Protein AF-0000000084922170 (afdb_homodimer)

Solvent-accessible surface area (backbone atoms only — not comparable to full-atom values): 17502 Å² total; per-residue (Å²): 124,46,78,46,71,64,48,78,91,38,49,65,35,50,50,53,32,53,49,51,38,26,61,72,42,86,83,50,71,46,54,62,84,61,77,70,95,46,68,70,62,51,47,57,68,66,60,47,80,81,39,47,48,35,28,37,23,62,83,85,40,36,50,28,39,40,35,29,49,47,38,80,48,79,28,27,46,39,29,28,45,47,49,74,50,64,30,77,92,57,58,95,68,56,56,68,60,53,51,50,54,53,48,50,52,49,28,62,78,64,58,40,42,30,40,32,39,74,43,50,68,82,41,56,72,59,52,52,53,42,44,76,70,59,32,42,79,37,31,52,42,74,57,58,33,45,58,94,86,35,70,38,41,25,30,34,32,35,30,75,108,123,46,78,45,70,64,48,78,90,39,49,65,34,50,50,51,32,54,49,51,37,25,62,72,41,85,82,51,72,46,53,62,82,60,78,71,95,44,69,70,63,51,48,58,67,66,60,47,80,82,38,47,51,35,28,38,24,62,84,83,40,35,51,26,39,41,37,30,49,47,38,81,48,80,28,27,45,40,29,27,44,46,50,76,49,63,31,76,94,56,59,94,67,54,55,67,59,53,50,50,54,52,48,51,53,50,28,62,76,64,58,39,42,30,41,32,39,74,44,51,67,82,41,55,71,60,51,52,55,40,43,75,70,57,33,43,79,38,30,51,43,74,58,57,33,45,57,93,87,36,70,37,40,25,29,34,32,36,32,75,110

Radius of gyration: 20.55 Å; Cα contacts (8 Å, |Δi|>4): 576; chains: 2; bounding box: 43×60×47 Å

Nearest PDB structures (foldseek):
  2ge3-assembly1_B  TM=9.149E-01  e=4.675E-15  Agrobacterium tumefaciens
  4j3g-assembly2_C  TM=8.753E-01  e=1.308E-12  Brucella abortus 2308
  2j8n-assembly1_A  TM=8.799E-01  e=2.706E-12  Pseudomonas aeruginosa
  1vhs-assembly1_A  TM=8.697E-01  e=2.546E-11  Bacillus subtilis
  1vhs-assembly2_B  TM=7.858E-01  e=5.595E-11  Bacillus subtilis

Sequence (322 aa):
MDFRQIKREDVRAFYDCMKAIDQETEYMLYEPDERVWNQDLLEVKMQREQDFLVGAFEEKDIVGFLSAERGTARRIQHSAYIVVGIQKAYCHRGIGSQFFAMLDDWARTNHITRLELTVRCDNEPAIHLYRKNGFVVEGVKKHTMRVNGEYVDEYTMAKLYMDFRQIKREDVRAFYDCMKAIDQETEYMLYEPDERVWNQDLLEVKMQREQDFLVGAFEEKDIVGFLSAERGTARRIQHSAYIVVGIQKAYCHRGIGSQFFAMLDDWARTNHITRLELTVRCDNEPAIHLYRKNGFVVEGVKKHTMRVNGEYVDEYTMAKLY

Structure (mmCIF, N/CA/C/O backbone):
data_AF-0000000084922170-model_v1
#
loop_
_entity.id
_entity.type
_entity.pdbx_description
1 polymer 'Acetyltransferase, GNAT family'
#
loop_
_atom_site.group_PDB
_atom_site.id
_atom_site.type_symbol
_atom_site.label_atom_id
_atom_site.label_alt_id
_atom_site.label_comp_id
_atom_site.label_asym_id
_atom_site.label_entity_id
_atom_site.label_seq_id
_atom_site.pdbx_PDB_ins_code
_atom_site.Cartn_x
_atom_site.Cartn_y
_atom_site.Cartn_z
_atom_site.occupancy
_atom_site.B_iso_or_equiv
_atom_site.auth_seq_id
_atom_site.auth_comp_id
_atom_site.auth_asym_id
_atom_site.auth_atom_id
_atom_site.pdbx_PDB_model_num
ATOM 1 N N . MET A 1 1 ? -10.062 29.531 11.734 1 93.25 1 MET A N 1
ATOM 2 C CA . MET A 1 1 ? -9.68 28.281 11.07 1 93.25 1 MET A CA 1
ATOM 3 C C . MET A 1 1 ? -10.906 27.562 10.516 1 93.25 1 MET A C 1
ATOM 5 O O . MET A 1 1 ? -11.914 27.422 11.203 1 93.25 1 MET A O 1
ATOM 9 N N . ASP A 1 2 ? -10.953 27.25 9.289 1 96.88 2 ASP A N 1
ATOM 10 C CA . ASP A 1 2 ? -12.039 26.547 8.617 1 96.88 2 ASP A CA 1
ATOM 11 C C . ASP A 1 2 ? -11.625 25.125 8.234 1 96.88 2 ASP A C 1
ATOM 13 O O . ASP A 1 2 ? -10.477 24.891 7.836 1 96.88 2 ASP A O 1
ATOM 17 N N . PHE A 1 3 ? -12.57 24.203 8.43 1 98.5 3 PHE A N 1
ATOM 18 C CA . PHE A 1 3 ? -12.344 22.812 8.047 1 98.5 3 PHE A CA 1
ATOM 19 C C . PHE A 1 3 ? -13.297 22.391 6.934 1 98.5 3 PHE A C 1
ATOM 21 O O . PHE A 1 3 ? -14.516 22.438 7.105 1 98.5 3 PHE A O 1
ATOM 28 N N . ARG A 1 4 ? -12.758 21.984 5.859 1 97.5 4 ARG A N 1
ATOM 29 C CA . ARG A 1 4 ? -13.633 21.578 4.758 1 97.5 4 ARG A CA 1
ATOM 30 C C . ARG A 1 4 ? -12.891 20.656 3.785 1 97.5 4 ARG A C 1
ATOM 32 O O . ARG A 1 4 ? -11.672 20.516 3.875 1 97.5 4 ARG A O 1
ATOM 39 N N . GLN A 1 5 ? -13.641 20.078 2.842 1 97.25 5 GLN A N 1
ATOM 40 C CA . GLN A 1 5 ? -13.07 19.25 1.791 1 97.25 5 GLN A CA 1
ATOM 41 C C . GLN A 1 5 ? -12.164 20.062 0.871 1 97.25 5 GLN A C 1
ATOM 43 O O . GLN A 1 5 ? -12.492 21.188 0.515 1 97.25 5 GLN A O 1
ATOM 48 N N . ILE A 1 6 ? -11.008 19.562 0.572 1 97.75 6 ILE A N 1
ATOM 49 C CA . ILE A 1 6 ? -10.117 20.156 -0.41 1 97.75 6 ILE A CA 1
ATOM 50 C C . ILE A 1 6 ? -10.648 19.891 -1.818 1 97.75 6 ILE A C 1
ATOM 52 O O . ILE A 1 6 ? -10.961 18.75 -2.164 1 97.75 6 ILE A O 1
ATOM 56 N N . LYS A 1 7 ? -10.797 20.953 -2.576 1 95.19 7 LYS A N 1
ATOM 57 C CA . LYS A 1 7 ? -11.344 20.859 -3.928 1 95.19 7 LYS A CA 1
ATOM 58 C C . LYS A 1 7 ? -10.273 21.156 -4.973 1 95.19 7 LYS A C 1
ATOM 60 O O . LYS A 1 7 ? -9.141 21.484 -4.629 1 95.19 7 LYS A O 1
ATOM 65 N N . ARG A 1 8 ? -10.695 20.906 -6.203 1 94.94 8 ARG A N 1
ATOM 66 C CA . ARG A 1 8 ? -9.773 21.094 -7.316 1 94.94 8 ARG A CA 1
ATOM 67 C C . ARG A 1 8 ? -9.188 22.5 -7.293 1 94.94 8 ARG A C 1
ATOM 69 O O . ARG A 1 8 ? -8.008 22.703 -7.609 1 94.94 8 ARG A O 1
ATOM 76 N N . GLU A 1 9 ? -9.977 23.484 -6.938 1 95.25 9 GLU A N 1
ATOM 77 C CA . GLU A 1 9 ? -9.531 24.875 -6.914 1 95.25 9 GLU A CA 1
ATOM 78 C C . GLU A 1 9 ? -8.492 25.109 -5.824 1 95.25 9 GLU A C 1
ATOM 80 O O . GLU A 1 9 ? -7.793 26.125 -5.828 1 95.25 9 GLU A O 1
ATOM 85 N N . ASP A 1 10 ? -8.367 24.188 -4.918 1 97.38 10 ASP A N 1
ATOM 86 C CA . ASP A 1 10 ? -7.445 24.312 -3.791 1 97.38 10 ASP A CA 1
ATOM 87 C C . ASP A 1 10 ? -6.117 23.625 -4.078 1 97.38 10 ASP A C 1
ATOM 89 O O . ASP A 1 10 ? -5.258 23.531 -3.203 1 97.38 10 ASP A O 1
ATOM 93 N N . VAL A 1 11 ? -5.887 23.125 -5.293 1 97.88 11 VAL A N 1
ATOM 94 C CA . VAL A 1 11 ? -4.801 22.188 -5.609 1 97.88 11 VAL A CA 1
ATOM 95 C C . VAL A 1 11 ? -3.459 22.844 -5.289 1 97.88 11 VAL A C 1
ATOM 97 O O . VAL A 1 11 ? -2.553 22.188 -4.77 1 97.88 11 VAL A O 1
ATOM 100 N N . ARG A 1 12 ? -3.25 24.109 -5.578 1 98.19 12 ARG A N 1
ATOM 101 C CA . ARG A 1 12 ? -1.987 24.797 -5.297 1 98.19 12 ARG A CA 1
ATOM 102 C C . ARG A 1 12 ? -1.76 24.922 -3.797 1 98.19 12 ARG A C 1
ATOM 104 O O . ARG A 1 12 ? -0.662 24.656 -3.303 1 98.19 12 ARG A O 1
ATOM 111 N N . ALA A 1 13 ? -2.775 25.344 -3.102 1 98.5 13 ALA A N 1
ATOM 112 C CA . ALA A 1 13 ? -2.672 25.453 -1.649 1 98.5 13 ALA A CA 1
ATOM 113 C C . ALA A 1 13 ? -2.35 24.109 -1.012 1 98.5 13 ALA A C 1
ATOM 115 O O . ALA A 1 13 ? -1.588 24.047 -0.045 1 98.5 13 ALA A O 1
ATOM 116 N N . PHE A 1 14 ? -2.957 23.094 -1.552 1 98.5 14 PHE A N 1
ATOM 117 C CA . PHE A 1 14 ? -2.711 21.75 -1.052 1 98.5 14 PHE A CA 1
ATOM 118 C C . PHE A 1 14 ? -1.259 21.344 -1.279 1 98.5 14 PHE A C 1
ATOM 120 O O . PHE A 1 14 ? -0.59 20.875 -0.36 1 98.5 14 PHE A O 1
ATOM 127 N N . TYR A 1 15 ? -0.75 21.594 -2.477 1 98.62 15 TYR A N 1
ATOM 128 C CA . TYR A 1 15 ? 0.649 21.344 -2.801 1 98.62 15 TYR A CA 1
ATOM 129 C C . TYR A 1 15 ? 1.574 22.078 -1.843 1 98.62 15 TYR A C 1
ATOM 131 O O . TYR A 1 15 ? 2.516 21.5 -1.302 1 98.62 15 TYR A O 1
ATOM 139 N N . ASP A 1 16 ? 1.306 23.328 -1.647 1 98.62 16 ASP A N 1
ATOM 140 C CA . ASP A 1 16 ? 2.146 24.156 -0.798 1 98.62 16 ASP A CA 1
ATOM 141 C C . ASP A 1 16 ? 2.164 23.641 0.639 1 98.62 16 ASP A C 1
ATOM 143 O O . ASP A 1 16 ? 3.205 23.672 1.3 1 98.62 16 ASP A O 1
ATOM 147 N N . CYS A 1 17 ? 1.062 23.25 1.091 1 98.75 17 CYS A N 1
ATOM 148 C CA . CYS A 1 17 ? 0.956 22.688 2.436 1 98.75 17 CYS A CA 1
ATOM 149 C C . CYS A 1 17 ? 1.808 21.438 2.578 1 98.75 17 CYS A C 1
ATOM 151 O O . CYS A 1 17 ? 2.613 21.328 3.504 1 98.75 17 CYS A O 1
ATOM 153 N N . MET A 1 18 ? 1.619 20.5 1.662 1 98.56 18 MET A N 1
ATOM 154 C CA . MET A 1 18 ? 2.387 19.266 1.715 1 98.56 18 MET A CA 1
ATOM 155 C C . MET A 1 18 ? 3.885 19.547 1.647 1 98.56 18 MET A C 1
ATOM 157 O O . MET A 1 18 ? 4.664 18.969 2.406 1 98.56 18 MET A O 1
ATOM 161 N N . LYS A 1 19 ? 4.254 20.422 0.803 1 98.44 19 LYS A N 1
ATOM 162 C CA . LYS A 1 19 ? 5.66 20.781 0.647 1 98.44 19 LYS A CA 1
ATOM 163 C C . LYS A 1 19 ? 6.219 21.375 1.934 1 98.44 19 LYS A C 1
ATOM 165 O O . LYS A 1 19 ? 7.328 21.047 2.352 1 98.44 19 LYS A O 1
ATOM 170 N N . ALA A 1 20 ? 5.488 22.25 2.508 1 98.5 20 ALA A N 1
ATOM 171 C CA . ALA A 1 20 ? 5.906 22.859 3.768 1 98.5 20 ALA A CA 1
ATOM 172 C C . ALA A 1 20 ? 6.125 21.797 4.844 1 98.5 20 ALA A C 1
ATOM 174 O O . ALA A 1 20 ? 7.133 21.828 5.555 1 98.5 20 ALA A O 1
ATOM 175 N N . ILE A 1 21 ? 5.238 20.906 4.918 1 98.38 21 ILE A N 1
ATOM 176 C CA . ILE A 1 21 ? 5.316 19.859 5.926 1 98.38 21 ILE A CA 1
ATOM 177 C C . ILE A 1 21 ? 6.523 18.969 5.645 1 98.38 21 ILE A C 1
ATOM 179 O O . ILE A 1 21 ? 7.258 18.594 6.566 1 98.38 21 ILE A O 1
ATOM 183 N N . ASP A 1 22 ? 6.758 18.609 4.367 1 98 22 ASP A N 1
ATOM 184 C CA . ASP A 1 22 ? 7.926 17.828 3.984 1 98 22 ASP A CA 1
ATOM 185 C C . ASP A 1 22 ? 9.211 18.5 4.469 1 98 22 ASP A C 1
ATOM 187 O O . ASP A 1 22 ? 10.195 17.812 4.773 1 98 22 ASP A O 1
ATOM 191 N N . GLN A 1 23 ? 9.211 19.75 4.547 1 97.56 23 GLN A N 1
ATOM 192 C CA . GLN A 1 23 ? 10.391 20.516 4.93 1 97.56 23 GLN A CA 1
ATOM 193 C C . GLN A 1 23 ? 10.547 20.562 6.449 1 97.56 23 GLN A C 1
ATOM 195 O O . GLN A 1 23 ? 11.664 20.641 6.961 1 97.56 23 GLN A O 1
ATOM 200 N N . GLU A 1 24 ? 9.492 20.453 7.07 1 97.5 24 GLU A N 1
ATOM 201 C CA . GLU A 1 24 ? 9.484 20.703 8.508 1 97.5 24 GLU A CA 1
ATOM 202 C C . GLU A 1 24 ? 9.758 19.438 9.297 1 97.5 24 GLU A C 1
ATOM 204 O O . GLU A 1 24 ? 10.125 19.5 10.477 1 97.5 24 GLU A O 1
ATOM 209 N N . THR A 1 25 ? 9.5 18.359 8.711 1 95.81 25 THR A N 1
ATOM 210 C CA . THR A 1 25 ? 9.594 17.125 9.484 1 95.81 25 THR A CA 1
ATOM 211 C C . THR A 1 25 ? 10.211 16 8.648 1 95.81 25 THR A C 1
ATOM 213 O O . THR A 1 25 ? 10.18 16.062 7.414 1 95.81 25 THR A O 1
ATOM 216 N N . GLU A 1 26 ? 10.734 14.961 9.336 1 95.81 26 GLU A N 1
ATOM 217 C CA . GLU A 1 26 ? 11.289 13.789 8.672 1 95.81 26 GLU A CA 1
ATOM 218 C C . GLU A 1 26 ? 10.336 12.602 8.758 1 95.81 26 GLU A C 1
ATOM 220 O O . GLU A 1 26 ? 10.703 11.477 8.391 1 95.81 26 GLU A O 1
ATOM 225 N N . TYR A 1 27 ? 9.117 12.852 9.211 1 96.75 27 TYR A N 1
ATOM 226 C CA . TYR A 1 27 ? 8.18 11.758 9.461 1 96.75 27 TYR A CA 1
ATOM 227 C C . TYR A 1 27 ? 7.312 11.484 8.242 1 96.75 27 TYR A C 1
ATOM 229 O O . TYR A 1 27 ? 6.633 10.461 8.172 1 96.75 27 TYR A O 1
ATOM 237 N N . MET A 1 28 ? 7.387 12.414 7.293 1 97.25 28 MET A N 1
ATOM 238 C CA . MET A 1 28 ? 6.641 12.211 6.055 1 97.25 28 MET A CA 1
ATOM 239 C C . MET A 1 28 ? 7.445 11.383 5.062 1 97.25 28 MET A C 1
ATOM 241 O O . MET A 1 28 ? 8.648 11.188 5.242 1 97.25 28 MET A O 1
ATOM 245 N N . LEU A 1 29 ? 6.812 10.938 4.031 1 97.88 29 LEU A N 1
ATOM 246 C CA . LEU A 1 29 ? 7.367 9.984 3.078 1 97.88 29 LEU A CA 1
ATOM 247 C C . LEU A 1 29 ? 8.461 10.633 2.232 1 97.88 29 LEU A C 1
ATOM 249 O O . LEU A 1 29 ? 9.477 10.008 1.94 1 97.88 29 LEU A O 1
ATOM 253 N N . TYR A 1 30 ? 8.273 11.875 1.874 1 98 30 TYR A N 1
ATOM 254 C CA . TYR A 1 30 ? 9.141 12.5 0.879 1 98 30 TYR A CA 1
ATOM 255 C C . TYR A 1 30 ? 10.25 13.297 1.547 1 98 30 TYR A C 1
ATOM 257 O O . TYR A 1 30 ? 10.031 13.961 2.561 1 98 30 TYR A O 1
ATOM 265 N N . GLU A 1 31 ? 11.398 13.227 0.919 1 97.69 31 GLU A N 1
ATOM 266 C CA . GLU A 1 31 ? 12.461 14.18 1.257 1 97.69 31 GLU A CA 1
ATOM 267 C C . GLU A 1 31 ? 12.055 15.609 0.91 1 97.69 31 GLU A C 1
ATOM 269 O O . GLU A 1 31 ? 11.203 15.82 0.045 1 97.69 31 GLU A O 1
ATOM 274 N N . PRO A 1 32 ? 12.703 16.594 1.563 1 96.56 32 PRO A N 1
ATOM 275 C CA . PRO A 1 32 ? 12.281 17.984 1.4 1 96.56 32 PRO A CA 1
ATOM 276 C C . PRO A 1 32 ? 12.297 18.438 -0.057 1 96.56 32 PRO A C 1
ATOM 278 O O . PRO A 1 32 ? 11.492 19.297 -0.449 1 96.56 32 PRO A O 1
ATOM 281 N N . ASP A 1 33 ? 13.164 17.906 -0.877 1 96.44 33 ASP A N 1
ATOM 282 C CA . ASP A 1 33 ? 13.344 18.359 -2.254 1 96.44 33 ASP A CA 1
ATOM 283 C C . ASP A 1 33 ? 12.672 17.391 -3.236 1 96.44 33 ASP A C 1
ATOM 285 O O . ASP A 1 33 ? 12.812 17.547 -4.453 1 96.44 33 ASP A O 1
ATOM 289 N N . GLU A 1 34 ? 11.945 16.516 -2.771 1 97.56 34 GLU A N 1
ATOM 290 C CA . GLU A 1 34 ? 11.508 15.414 -3.619 1 97.56 34 GLU A CA 1
ATOM 291 C C . GLU A 1 34 ? 10.164 15.719 -4.281 1 97.56 34 GLU A C 1
ATOM 293 O O . GLU A 1 34 ? 9.914 15.289 -5.406 1 97.56 34 GLU A O 1
ATOM 298 N N . ARG A 1 35 ? 9.273 16.406 -3.582 1 97.31 35 ARG A N 1
ATOM 299 C CA . ARG A 1 35 ? 7.957 16.719 -4.125 1 97.31 35 ARG A CA 1
ATOM 300 C C . ARG A 1 35 ? 8.055 17.75 -5.246 1 97.31 35 ARG A C 1
ATOM 302 O O . ARG A 1 35 ? 8.617 18.844 -5.051 1 97.31 35 ARG A O 1
ATOM 309 N N . VAL A 1 36 ? 7.465 17.391 -6.367 1 96.5 36 VAL A N 1
ATOM 310 C CA . VAL A 1 36 ? 7.504 18.266 -7.535 1 96.5 36 VAL A CA 1
ATOM 311 C C . VAL A 1 36 ? 6.086 18.719 -7.895 1 96.5 36 VAL A C 1
ATOM 313 O O . VAL A 1 36 ? 5.148 17.906 -7.844 1 96.5 36 VAL A O 1
ATOM 316 N N . TRP A 1 37 ? 5.984 19.938 -8.227 1 97.31 37 TRP A N 1
ATOM 317 C CA . TRP A 1 37 ? 4.691 20.453 -8.656 1 97.31 37 TRP A CA 1
ATOM 318 C C . TRP A 1 37 ? 4.258 19.828 -9.977 1 97.31 37 TRP A C 1
ATOM 320 O O . TRP A 1 37 ? 4.961 19.938 -10.984 1 97.31 37 TRP A O 1
ATOM 330 N N . ASN A 1 38 ? 3.23 19.188 -9.93 1 96.81 38 ASN A N 1
ATOM 331 C CA . ASN A 1 38 ? 2.514 18.641 -11.078 1 96.81 38 ASN A CA 1
ATOM 332 C C . ASN A 1 38 ? 1.002 18.734 -10.891 1 96.81 38 ASN A C 1
ATOM 334 O O . ASN A 1 38 ? 0.385 17.844 -10.297 1 96.81 38 ASN A O 1
ATOM 338 N N . GLN A 1 39 ? 0.496 19.719 -11.414 1 96.06 39 GLN A N 1
ATOM 339 C CA . GLN A 1 39 ? -0.91 20.016 -11.18 1 96.06 39 GLN A CA 1
ATOM 340 C C . GLN A 1 39 ? -1.811 18.891 -11.648 1 96.06 39 GLN A C 1
ATOM 342 O O . GLN A 1 39 ? -2.699 18.453 -10.914 1 96.06 39 GLN A O 1
ATOM 347 N N . ASP A 1 40 ? -1.613 18.406 -12.875 1 95.06 40 ASP A N 1
ATOM 348 C CA . ASP A 1 40 ? -2.471 17.375 -13.453 1 95.06 40 ASP A CA 1
ATOM 349 C C . ASP A 1 40 ? -2.449 16.109 -12.609 1 95.06 40 ASP A C 1
ATOM 351 O O . ASP A 1 40 ? -3.502 15.539 -12.297 1 95.06 40 ASP A O 1
ATOM 355 N N . LEU A 1 41 ? -1.319 15.734 -12.242 1 92.69 41 LEU A N 1
ATOM 356 C CA . LEU A 1 41 ? -1.181 14.516 -11.445 1 92.69 41 LEU A CA 1
ATOM 357 C C . LEU A 1 41 ? -1.841 14.68 -10.078 1 92.69 41 LEU A C 1
ATOM 359 O O . LEU A 1 41 ? -2.527 13.773 -9.609 1 92.69 41 LEU A O 1
ATOM 363 N N . LEU A 1 42 ? -1.595 15.805 -9.492 1 95.62 42 LEU A N 1
ATOM 364 C CA . LEU A 1 42 ? -2.174 16.062 -8.18 1 95.62 42 LEU A CA 1
ATOM 365 C C . LEU A 1 42 ? -3.695 16.141 -8.258 1 95.62 42 LEU A C 1
ATOM 367 O O . LEU A 1 42 ? -4.395 15.602 -7.395 1 95.62 42 LEU A O 1
ATOM 371 N N . GLU A 1 43 ? -4.219 16.734 -9.289 1 94.56 43 GLU A N 1
ATOM 372 C CA . GLU A 1 43 ? -5.664 16.828 -9.461 1 94.56 43 GLU A CA 1
ATOM 373 C C . GLU A 1 43 ? -6.301 15.453 -9.648 1 94.56 43 GLU A C 1
ATOM 375 O O . GLU A 1 43 ? -7.383 15.188 -9.125 1 94.56 43 GLU A O 1
ATOM 380 N N . VAL A 1 44 ? -5.664 14.641 -10.367 1 90.88 44 VAL A N 1
ATOM 381 C CA . VAL A 1 44 ? -6.164 13.289 -10.586 1 90.88 44 VAL A CA 1
ATOM 382 C C . VAL A 1 44 ? -6.223 12.539 -9.258 1 90.88 44 VAL A C 1
ATOM 384 O O . VAL A 1 44 ? -7.219 11.875 -8.961 1 90.88 44 VAL A O 1
ATOM 387 N N . LYS A 1 45 ? -5.234 12.711 -8.453 1 89.88 45 LYS A N 1
ATOM 388 C CA . LYS A 1 45 ? -5.18 12.039 -7.156 1 89.88 45 LYS A CA 1
ATOM 389 C C . LYS A 1 45 ? -6.27 12.555 -6.223 1 89.88 45 LYS A C 1
ATOM 391 O O . LYS A 1 45 ? -6.82 11.797 -5.426 1 89.88 45 LYS A O 1
ATOM 396 N N . MET A 1 46 ? -6.547 13.789 -6.41 1 92.94 46 MET A N 1
ATOM 397 C CA . MET A 1 46 ? -7.504 14.438 -5.52 1 92.94 46 MET A CA 1
ATOM 398 C C . MET A 1 46 ? -8.938 14.133 -5.941 1 92.94 46 MET A C 1
ATOM 400 O O . MET A 1 46 ? -9.875 14.367 -5.184 1 92.94 46 MET A O 1
ATOM 404 N N . GLN A 1 47 ? -9.156 13.625 -7.137 1 85.62 47 GLN A N 1
ATOM 405 C CA . GLN A 1 47 ? -10.484 13.539 -7.73 1 85.62 47 GLN A CA 1
ATOM 406 C C . GLN A 1 47 ? -11.102 12.164 -7.492 1 85.62 47 GLN A C 1
ATOM 408 O O . GLN A 1 47 ? -12.203 11.883 -7.965 1 85.62 47 GLN A O 1
ATOM 413 N N . ARG A 1 48 ? -10.516 11.344 -6.707 1 89.94 48 ARG A N 1
ATOM 414 C CA . ARG A 1 48 ? -11.164 10.086 -6.352 1 89.94 48 ARG A CA 1
ATOM 415 C C . ARG A 1 48 ? -12.344 10.328 -5.418 1 89.94 48 ARG A C 1
ATOM 417 O O . ARG A 1 48 ? -12.164 10.531 -4.215 1 89.94 48 ARG A O 1
ATOM 424 N N . GLU A 1 49 ? -13.516 10.211 -5.898 1 88.75 49 GLU A N 1
ATOM 425 C CA . GLU A 1 49 ? -14.734 10.594 -5.199 1 88.75 49 GLU A CA 1
ATOM 426 C C . GLU A 1 49 ? -14.969 9.719 -3.969 1 88.75 49 GLU A C 1
ATOM 428 O O . GLU A 1 49 ? -15.648 10.125 -3.025 1 88.75 49 GLU A O 1
ATOM 433 N N . GLN A 1 50 ? -14.398 8.547 -4.039 1 94.25 50 GLN A N 1
ATOM 434 C CA . GLN A 1 50 ? -14.656 7.617 -2.943 1 94.25 50 GLN A CA 1
ATOM 435 C C . GLN A 1 50 ? -13.719 7.879 -1.771 1 94.25 50 GLN A C 1
ATOM 437 O O . GLN A 1 50 ? -13.898 7.328 -0.685 1 94.25 50 GLN A O 1
ATOM 442 N N . ASP A 1 51 ? -12.711 8.68 -2.018 1 97.81 51 ASP A N 1
ATOM 443 C CA . ASP A 1 51 ? -11.734 8.977 -0.971 1 97.81 51 ASP A CA 1
ATOM 444 C C . ASP A 1 51 ? -12.188 10.164 -0.12 1 97.81 51 ASP A C 1
ATOM 446 O O . ASP A 1 51 ? -13.18 10.812 -0.432 1 97.81 51 ASP A O 1
ATOM 450 N N . PHE A 1 52 ? -11.648 10.266 1.01 1 98.38 52 PHE A N 1
ATOM 451 C CA . PHE A 1 52 ? -11.836 11.359 1.961 1 98.38 52 PHE A CA 1
ATOM 452 C C . PHE A 1 52 ? -10.617 12.273 1.978 1 98.38 52 PHE A C 1
ATOM 454 O O . PHE A 1 52 ? -9.484 11.812 2.131 1 98.38 52 PHE A O 1
ATOM 461 N N . LEU A 1 53 ? -10.781 13.547 1.742 1 98.62 53 LEU A N 1
ATOM 462 C CA . LEU A 1 53 ? -9.703 14.531 1.755 1 98.62 53 LEU A CA 1
ATOM 463 C C . LEU A 1 53 ? -10.195 15.867 2.303 1 98.62 53 LEU A C 1
ATOM 465 O O . LEU A 1 53 ? -10.992 16.547 1.656 1 98.62 53 LEU A O 1
ATOM 469 N N . VAL A 1 54 ? -9.641 16.266 3.469 1 98.5 54 VAL A N 1
ATOM 470 C CA . VAL A 1 54 ? -10.07 17.5 4.121 1 98.5 54 VAL A CA 1
ATOM 471 C C . VAL A 1 54 ? -8.852 18.344 4.48 1 98.5 54 VAL A C 1
ATOM 473 O O . VAL A 1 54 ? -7.75 17.812 4.672 1 98.5 54 VAL A O 1
ATOM 476 N N . GLY A 1 55 ? -9.102 19.641 4.547 1 98.69 55 GLY A N 1
ATOM 477 C CA . GLY A 1 55 ? -8.078 20.594 4.941 1 98.69 55 GLY A CA 1
ATOM 478 C C . GLY A 1 55 ? -8.516 21.5 6.066 1 98.69 55 GLY A C 1
ATOM 479 O O . GLY A 1 55 ? -9.711 21.734 6.262 1 98.69 55 GLY A O 1
ATOM 480 N N . ALA A 1 56 ? -7.559 21.891 6.922 1 98.88 56 ALA A N 1
ATOM 481 C CA . ALA A 1 56 ? -7.691 23.047 7.797 1 98.88 56 ALA A CA 1
ATOM 482 C C . ALA A 1 56 ? -7.215 24.328 7.102 1 98.88 56 ALA A C 1
ATOM 484 O O . ALA A 1 56 ? -6.066 24.406 6.66 1 98.88 56 ALA A O 1
ATOM 485 N N . PHE A 1 57 ? -8.094 25.297 7.023 1 98.62 57 PHE A N 1
ATOM 486 C CA . PHE A 1 57 ? -7.812 26.5 6.242 1 98.62 57 PHE A CA 1
ATOM 487 C C . PHE A 1 57 ? -7.641 27.703 7.156 1 98.62 57 PHE A C 1
ATOM 489 O O . PHE A 1 57 ? -8.453 27.938 8.055 1 98.62 57 PHE A O 1
ATOM 496 N N . GLU A 1 58 ? -6.512 28.391 7.023 1 97.06 58 GLU A N 1
ATOM 497 C CA . GLU A 1 58 ? -6.348 29.766 7.465 1 97.06 58 GLU A CA 1
ATOM 498 C C . GLU A 1 58 ? -6.438 30.734 6.289 1 97.06 58 GLU A C 1
ATOM 500 O O . GLU A 1 58 ? -5.445 30.984 5.598 1 97.06 58 GLU A O 1
ATOM 505 N N . GLU A 1 59 ? -7.641 31.328 6.113 1 94.25 59 GLU A N 1
ATOM 506 C CA . GLU A 1 59 ? -7.965 32.062 4.906 1 94.25 59 GLU A CA 1
ATOM 507 C C . GLU A 1 59 ? -7.852 31.203 3.66 1 94.25 59 GLU A C 1
ATOM 509 O O . GLU A 1 59 ? -8.469 30.141 3.582 1 94.25 59 GLU A O 1
ATOM 514 N N . LYS A 1 60 ? -6.914 31.453 2.811 1 94.25 60 LYS A N 1
ATOM 515 C CA . LYS A 1 60 ? -6.816 30.703 1.563 1 94.25 60 LYS A CA 1
ATOM 516 C C . LYS A 1 60 ? -5.73 29.641 1.648 1 94.25 60 LYS A C 1
ATOM 518 O O . LYS A 1 60 ? -5.613 28.797 0.758 1 94.25 60 LYS A O 1
ATOM 523 N N . ASP A 1 61 ? -5.09 29.625 2.732 1 98.12 61 ASP A N 1
ATOM 524 C CA . ASP A 1 61 ? -3.973 28.703 2.873 1 98.12 61 ASP A CA 1
ATOM 525 C C . ASP A 1 61 ? -4.402 27.422 3.604 1 98.12 61 ASP A C 1
ATOM 527 O O . ASP A 1 61 ? -5.184 27.484 4.555 1 98.12 61 ASP A O 1
ATOM 531 N N . ILE A 1 62 ? -3.975 26.344 3.123 1 98.81 62 ILE A N 1
ATOM 532 C CA . ILE A 1 62 ? -4.141 25.094 3.852 1 98.81 62 ILE A CA 1
ATOM 533 C C . ILE A 1 62 ? -2.961 24.891 4.801 1 98.81 62 ILE A C 1
ATOM 535 O O . ILE A 1 62 ? -1.803 24.938 4.379 1 98.81 62 ILE A O 1
ATOM 539 N N . VAL A 1 63 ? -3.23 24.641 6.078 1 98.75 63 VAL A N 1
ATOM 540 C CA . VAL A 1 63 ? -2.162 24.547 7.066 1 98.75 63 VAL A CA 1
ATOM 541 C C . VAL A 1 63 ? -2.07 23.109 7.582 1 98.75 63 VAL A C 1
ATOM 543 O O . VAL A 1 63 ? -1.165 22.781 8.352 1 98.75 63 VAL A O 1
ATOM 546 N N . GLY A 1 64 ? -2.924 22.234 7.207 1 98.69 64 GLY A N 1
ATOM 547 C CA . GLY A 1 64 ? -2.969 20.812 7.512 1 98.69 64 GLY A CA 1
ATOM 548 C C . GLY A 1 64 ? -4.008 20.062 6.699 1 98.69 64 GLY A C 1
ATOM 549 O O . GLY A 1 64 ? -4.926 20.672 6.145 1 98.69 64 GLY A O 1
ATOM 550 N N . PHE A 1 65 ? -3.852 18.75 6.656 1 98.81 65 PHE A N 1
ATOM 551 C CA . PHE A 1 65 ? -4.789 17.938 5.895 1 98.81 65 PHE A CA 1
ATOM 552 C C . PHE A 1 65 ? -4.883 16.531 6.469 1 98.81 65 PHE A C 1
ATOM 554 O O . PHE A 1 65 ? -4.008 16.109 7.23 1 98.81 65 PHE A O 1
ATOM 561 N N . LEU A 1 66 ? -5.906 15.867 6.191 1 98.81 66 LEU A N 1
ATOM 562 C CA . LEU A 1 66 ? -6.105 14.438 6.422 1 98.81 66 LEU A CA 1
ATOM 563 C C . LEU A 1 66 ? -6.727 13.773 5.199 1 98.81 66 LEU A C 1
ATOM 565 O O . LEU A 1 66 ? -7.711 14.273 4.648 1 98.81 66 LEU A O 1
ATOM 569 N N . SER A 1 67 ? -6.094 12.773 4.734 1 98.62 67 SER A N 1
ATOM 570 C CA . SER A 1 67 ? -6.617 11.984 3.625 1 98.62 67 SER A CA 1
ATOM 571 C C . SER A 1 67 ? -6.895 10.547 4.055 1 98.62 67 SER A C 1
ATOM 573 O O . SER A 1 67 ? -6.219 10.016 4.938 1 98.62 67 SER A O 1
ATOM 575 N N . ALA A 1 68 ? -7.879 9.938 3.508 1 98.75 68 ALA A N 1
ATOM 576 C CA . ALA A 1 68 ? -8.188 8.516 3.598 1 98.75 68 ALA A CA 1
ATOM 577 C C . ALA A 1 68 ? -8.453 7.922 2.215 1 98.75 68 ALA A C 1
ATOM 579 O O . ALA A 1 68 ? -9.422 8.297 1.551 1 98.75 68 ALA A O 1
ATOM 580 N N . GLU A 1 69 ? -7.582 7.098 1.786 1 98.5 69 GLU A N 1
ATOM 581 C CA . GLU A 1 69 ? -7.715 6.441 0.489 1 98.5 69 GLU A CA 1
ATOM 582 C C . GLU A 1 69 ? -8.398 5.086 0.625 1 98.5 69 GLU A C 1
ATOM 584 O O . GLU A 1 69 ? -7.832 4.148 1.188 1 98.5 69 GLU A O 1
ATOM 589 N N . ARG A 1 70 ? -9.617 5.008 0.046 1 98.25 70 ARG A N 1
ATOM 590 C CA . ARG A 1 70 ? -10.438 3.805 0.141 1 98.25 70 ARG A CA 1
ATOM 591 C C . ARG A 1 70 ? -9.93 2.723 -0.808 1 98.25 70 ARG A C 1
ATOM 593 O O . ARG A 1 70 ? -9.516 3.018 -1.933 1 98.25 70 ARG A O 1
ATOM 600 N N . GLY A 1 71 ? -9.977 1.458 -0.302 1 97.94 71 GLY A N 1
ATOM 601 C CA . GLY A 1 71 ? -9.68 0.354 -1.2 1 97.94 71 GLY A CA 1
ATOM 602 C C . GLY A 1 71 ? -10.625 0.282 -2.387 1 97.94 71 GLY A C 1
ATOM 603 O O . GLY A 1 71 ? -11.812 0.572 -2.258 1 97.94 71 GLY A O 1
ATOM 604 N N . THR A 1 72 ? -10.047 -0.155 -3.557 1 96.44 72 THR A N 1
ATOM 605 C CA . THR A 1 72 ? -10.867 -0.151 -4.766 1 96.44 72 THR A CA 1
ATOM 606 C C . THR A 1 72 ? -11.391 -1.551 -5.07 1 96.44 72 THR A C 1
ATOM 608 O O . THR A 1 72 ? -12.508 -1.704 -5.574 1 96.44 72 THR A O 1
ATOM 611 N N . ALA A 1 73 ? -10.562 -2.619 -4.824 1 97.88 73 ALA A N 1
ATOM 612 C CA . ALA A 1 73 ? -11.047 -3.98 -5.027 1 97.88 73 ALA A CA 1
ATOM 613 C C . ALA A 1 73 ? -12.211 -4.289 -4.09 1 97.88 73 ALA A C 1
ATOM 615 O O . ALA A 1 73 ? -12.266 -3.793 -2.963 1 97.88 73 ALA A O 1
ATOM 616 N N . ARG A 1 74 ? -13.172 -5.078 -4.469 1 98.06 74 ARG A N 1
ATOM 617 C CA . ARG A 1 74 ? -14.383 -5.367 -3.713 1 98.06 74 ARG A CA 1
ATOM 618 C C . ARG A 1 74 ? -14.047 -5.922 -2.332 1 98.06 74 ARG A 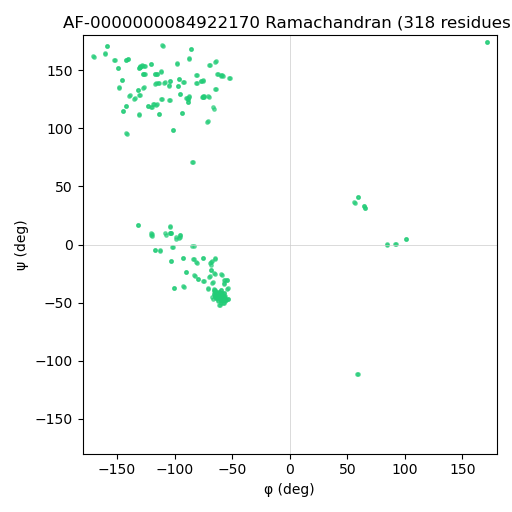C 1
ATOM 620 O O . ARG A 1 74 ? -14.727 -5.609 -1.352 1 98.06 74 ARG A O 1
ATOM 627 N N . ARG A 1 75 ? -12.977 -6.66 -2.232 1 98.5 75 ARG A N 1
ATOM 628 C CA . ARG A 1 75 ? -12.641 -7.344 -0.99 1 98.5 75 ARG A CA 1
ATOM 629 C C . ARG A 1 75 ? -12.086 -6.367 0.042 1 98.5 75 ARG A C 1
ATOM 631 O O . ARG A 1 75 ? -11.969 -6.703 1.222 1 98.5 75 ARG A O 1
ATOM 638 N N . ILE A 1 76 ? -11.758 -5.105 -0.418 1 98.62 76 ILE A N 1
ATOM 639 C CA . ILE A 1 76 ? -11.109 -4.211 0.532 1 98.62 76 ILE A CA 1
ATOM 640 C C . ILE A 1 76 ? -11.797 -2.848 0.514 1 98.62 76 ILE A C 1
ATOM 642 O O . ILE A 1 76 ? -11.227 -1.851 0.96 1 98.62 76 ILE A O 1
ATOM 646 N N . GLN A 1 77 ? -12.984 -2.713 -0.005 1 98 77 GLN A N 1
ATOM 647 C CA . GLN A 1 77 ? -13.703 -1.448 -0.108 1 98 77 GLN A CA 1
ATOM 648 C C . GLN A 1 77 ? -14.133 -0.944 1.267 1 98 77 GLN A C 1
ATOM 650 O O . GLN A 1 77 ? -14.523 0.213 1.414 1 98 77 GLN A O 1
ATOM 655 N N . HIS A 1 78 ? -14.117 -1.799 2.27 1 98.56 78 HIS A N 1
ATOM 656 C CA . HIS A 1 78 ? -14.523 -1.415 3.619 1 98.56 78 HIS A CA 1
ATOM 657 C C . HIS A 1 78 ? -13.359 -0.78 4.375 1 98.56 78 HIS A C 1
ATOM 659 O O . HIS A 1 78 ? -13.508 -0.385 5.535 1 98.56 78 HIS A O 1
ATOM 665 N N . SER A 1 79 ? -12.18 -0.665 3.799 1 98.81 79 SER A N 1
ATOM 666 C CA . SER A 1 79 ? -10.984 -0.167 4.469 1 98.81 79 SER A CA 1
ATOM 667 C C . SER A 1 79 ? -10.438 1.072 3.77 1 98.81 79 SER A C 1
ATOM 669 O O . SER A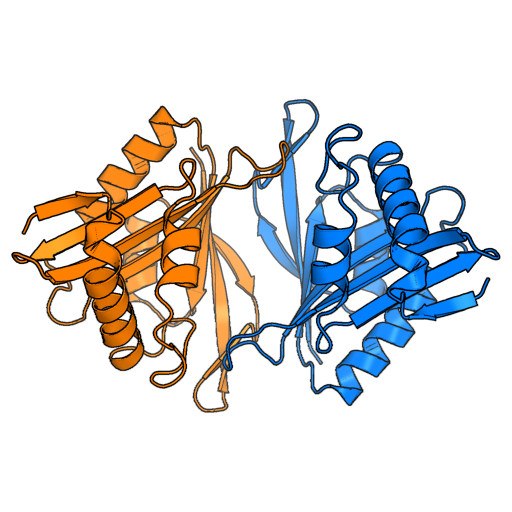 1 79 ? -10.711 1.3 2.59 1 98.81 79 SER A O 1
ATOM 671 N N . ALA A 1 80 ? -9.711 1.896 4.516 1 98.88 80 ALA A N 1
ATOM 672 C CA . ALA A 1 80 ? -9.055 3.074 3.959 1 98.88 80 ALA A CA 1
ATOM 673 C C . ALA A 1 80 ? -7.73 3.35 4.664 1 98.88 80 ALA A C 1
ATOM 675 O O . ALA A 1 80 ? -7.609 3.15 5.875 1 98.88 80 ALA A O 1
ATOM 676 N N . TYR A 1 81 ? -6.766 3.756 3.93 1 98.88 81 TYR A N 1
ATOM 677 C CA . TYR A 1 81 ? -5.457 4.145 4.441 1 98.88 81 TYR A CA 1
ATOM 678 C C . TYR A 1 81 ? -5.383 5.652 4.652 1 98.88 81 TYR A C 1
ATOM 680 O O . TYR A 1 81 ? -5.695 6.43 3.748 1 98.88 81 TYR A O 1
ATOM 688 N N . ILE A 1 82 ? -4.953 6.078 5.832 1 98.75 82 ILE A N 1
ATOM 689 C CA . ILE A 1 82 ? -5.062 7.504 6.129 1 98.75 82 ILE A CA 1
ATOM 690 C C . ILE A 1 82 ? -3.666 8.125 6.203 1 98.75 82 ILE A C 1
ATOM 692 O O . ILE A 1 82 ? -2.699 7.445 6.555 1 98.75 82 ILE A O 1
ATOM 696 N N . VAL A 1 83 ? -3.533 9.336 5.855 1 98.56 83 VAL A N 1
ATOM 697 C CA . VAL A 1 83 ? -2.363 10.195 5.996 1 98.56 83 VAL A CA 1
ATOM 698 C C . VAL A 1 83 ? -2.773 11.531 6.609 1 98.56 83 VAL A C 1
ATOM 700 O O . VAL A 1 83 ? -3.785 12.117 6.215 1 98.56 83 VAL A O 1
ATOM 703 N N . VAL A 1 84 ? -2.055 11.953 7.562 1 98.31 84 VAL A N 1
ATOM 704 C CA . VAL A 1 84 ? -2.316 13.234 8.211 1 98.31 84 VAL A CA 1
ATOM 705 C C . VAL A 1 84 ? -1.043 14.078 8.219 1 98.31 84 VAL A C 1
ATOM 707 O O . VAL A 1 84 ? 0.05 13.562 8.461 1 98.31 84 VAL A O 1
ATOM 710 N N . GLY A 1 85 ? -1.184 15.305 7.883 1 98.44 85 GLY A N 1
ATOM 711 C CA . GLY A 1 85 ? -0.124 16.297 7.988 1 98.44 85 GLY A CA 1
ATOM 712 C C . GLY A 1 85 ? -0.609 17.641 8.508 1 98.44 85 GLY A C 1
ATOM 713 O O . GLY A 1 85 ? -1.617 18.156 8.031 1 98.44 85 GLY A O 1
ATOM 714 N N . ILE A 1 86 ? 0.038 18.125 9.492 1 98.44 86 ILE A N 1
ATOM 715 C CA . ILE A 1 86 ? -0.245 19.453 10.055 1 98.44 86 ILE A CA 1
ATOM 716 C C . ILE A 1 86 ? 1.053 20.234 10.195 1 98.44 86 ILE A C 1
ATOM 718 O O . ILE A 1 86 ? 2.037 19.734 10.742 1 98.44 86 ILE A O 1
ATOM 722 N N . GLN A 1 87 ? 1.092 21.422 9.688 1 98.38 87 GLN A N 1
ATOM 723 C CA . GLN A 1 87 ? 2.273 22.266 9.82 1 98.38 87 GLN A CA 1
ATOM 724 C C . GLN A 1 87 ? 2.621 22.5 11.289 1 98.38 87 GLN A C 1
ATOM 726 O O . GLN A 1 87 ? 1.731 22.703 12.117 1 98.38 87 GLN A O 1
ATOM 731 N N . LYS A 1 88 ? 3.873 22.578 11.523 1 97.31 88 LYS A N 1
ATOM 732 C CA . LYS A 1 88 ? 4.395 22.641 12.883 1 97.31 88 LYS A CA 1
ATOM 733 C C . LYS A 1 88 ? 3.797 23.828 13.648 1 97.31 88 LYS A C 1
ATOM 735 O O . LYS A 1 88 ? 3.398 23.688 14.805 1 97.31 88 LYS A O 1
ATOM 740 N N . ALA A 1 89 ? 3.688 24.922 13 1 96.94 89 ALA A N 1
ATOM 741 C CA . ALA A 1 89 ? 3.223 26.156 13.625 1 96.94 89 ALA A CA 1
ATOM 742 C C . ALA A 1 89 ? 1.769 26.031 14.078 1 96.94 89 ALA A C 1
ATOM 744 O O . ALA A 1 89 ? 1.279 26.844 14.859 1 96.94 89 ALA A O 1
ATOM 745 N N . TYR A 1 90 ? 1.09 25.031 13.672 1 97 90 TYR A N 1
ATOM 746 C CA . TYR A 1 90 ? -0.342 24.922 13.93 1 97 90 TYR A CA 1
ATOM 747 C C . TYR A 1 90 ? -0.656 23.672 14.75 1 97 90 TYR A C 1
ATOM 749 O O . TYR A 1 90 ? -1.821 23.297 14.906 1 97 90 TYR A O 1
ATOM 757 N N . CYS A 1 91 ? 0.354 23.016 15.195 1 94.12 91 CYS A N 1
ATOM 758 C CA . CYS A 1 91 ? 0.168 21.859 16.062 1 94.12 91 CYS A CA 1
ATOM 759 C C . CYS A 1 91 ? -0.358 22.281 17.422 1 94.12 91 CYS A C 1
ATOM 761 O O . CYS A 1 91 ? -0.207 23.438 17.828 1 94.12 91 CYS A O 1
ATOM 763 N N . HIS A 1 92 ? -1.039 21.359 18.078 1 92.62 92 HIS A N 1
ATOM 764 C CA . HIS A 1 92 ? -1.579 21.547 19.422 1 92.62 92 HIS A CA 1
ATOM 765 C C . HIS A 1 92 ? -2.641 22.641 19.453 1 92.62 92 HIS A C 1
ATOM 767 O O . HIS A 1 92 ? -2.707 23.438 20.391 1 92.62 92 HIS A O 1
ATOM 773 N N . ARG A 1 93 ? -3.383 22.766 18.375 1 94.25 93 ARG A N 1
ATOM 774 C CA . ARG A 1 93 ? -4.465 23.734 18.266 1 94.25 93 ARG A CA 1
ATOM 775 C C . ARG A 1 93 ? -5.801 23.047 18.031 1 94.25 93 ARG A C 1
ATOM 777 O O . ARG A 1 93 ? -6.77 23.688 17.609 1 94.25 93 ARG A O 1
ATOM 784 N N . GLY A 1 94 ? -5.77 21.766 18.156 1 95 94 GLY A N 1
ATOM 785 C CA . GLY A 1 94 ? -7.02 21.031 18.047 1 95 94 GLY A CA 1
ATOM 786 C C . GLY A 1 94 ? -7.316 20.562 16.625 1 95 94 GLY A C 1
ATOM 787 O O .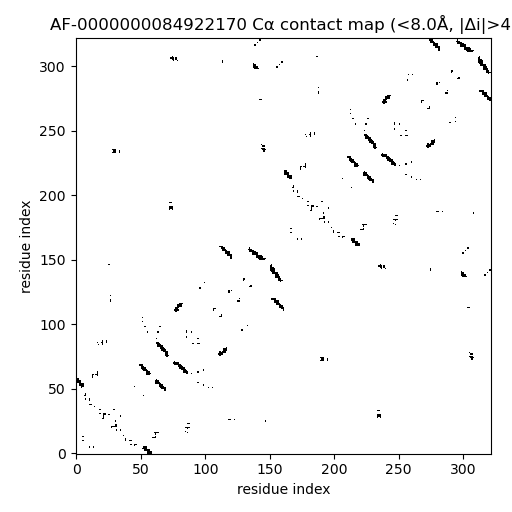 GLY A 1 94 ? -8.352 19.938 16.375 1 95 94 GLY A O 1
ATOM 788 N N . ILE A 1 95 ? -6.5 20.812 15.672 1 97.56 95 ILE A N 1
ATOM 789 C CA . ILE A 1 95 ? -6.707 20.453 14.273 1 97.56 95 ILE A CA 1
ATOM 790 C C . ILE A 1 95 ? -6.816 18.938 14.133 1 97.56 95 ILE A C 1
ATOM 792 O O . ILE A 1 95 ? -7.727 18.438 13.469 1 97.56 95 ILE A O 1
ATOM 796 N N . GLY A 1 96 ? -5.906 18.234 14.781 1 97.44 96 GLY A N 1
ATOM 797 C CA . GLY A 1 96 ? -5.957 16.781 14.734 1 97.44 96 GLY A CA 1
ATOM 798 C C . GLY A 1 96 ? -7.289 16.219 15.195 1 97.44 96 GLY A C 1
ATOM 799 O O . GLY A 1 96 ? -7.891 15.391 14.5 1 97.44 96 GLY A O 1
ATOM 800 N N . SER A 1 97 ? -7.734 16.688 16.25 1 96.38 97 SER A N 1
ATOM 801 C CA . SER A 1 97 ? -8.992 16.219 16.828 1 96.38 97 SER A CA 1
ATOM 802 C C . SER A 1 97 ? -10.156 16.484 15.875 1 96.38 97 SER A C 1
ATOM 804 O O . SER A 1 97 ? -11.023 15.625 15.695 1 96.38 97 SER A O 1
ATOM 806 N N . GLN A 1 98 ? -10.195 17.625 15.352 1 97.94 98 GLN A N 1
ATOM 807 C CA . GLN A 1 98 ? -11.258 17.953 14.406 1 97.94 98 GLN A CA 1
ATOM 808 C C . GLN A 1 98 ? -11.195 17.078 13.164 1 97.94 98 GLN A C 1
ATOM 810 O O . GLN A 1 98 ? -12.227 16.609 12.672 1 97.94 98 GLN A O 1
ATOM 815 N N . PHE A 1 99 ? -10 16.875 12.609 1 98.69 99 PHE A N 1
ATOM 816 C CA . PHE A 1 99 ? -9.805 16 11.461 1 98.69 99 PHE A CA 1
ATOM 817 C C . PHE A 1 99 ? -10.375 14.609 11.734 1 98.69 99 PHE A C 1
ATOM 819 O O . PHE A 1 99 ? -11.125 14.07 10.914 1 98.69 99 PHE A O 1
ATOM 826 N N . PHE A 1 100 ? -10.102 14.031 12.867 1 98.62 100 PHE A N 1
ATOM 827 C CA . PHE A 1 100 ? -10.492 12.656 13.141 1 98.62 100 PHE A CA 1
ATOM 828 C C . PHE A 1 100 ? -11.984 12.57 13.43 1 98.62 100 PHE A C 1
ATOM 830 O O . PHE A 1 100 ? -12.625 11.562 13.117 1 98.62 100 PHE A O 1
ATOM 837 N N . ALA A 1 101 ? -12.555 13.625 14.016 1 98.44 101 ALA A N 1
ATOM 838 C CA . ALA A 1 101 ? -14.016 13.664 14.133 1 98.44 101 ALA A CA 1
ATOM 839 C C . ALA A 1 101 ? -14.68 13.594 12.766 1 98.44 101 ALA A C 1
ATOM 841 O O . ALA A 1 101 ? -15.617 12.828 12.562 1 98.44 101 ALA A O 1
ATOM 842 N N . MET A 1 102 ? -14.18 14.352 11.828 1 98.69 102 MET A N 1
ATOM 843 C CA . MET A 1 102 ? -14.703 14.352 10.469 1 98.69 102 MET A CA 1
ATOM 844 C C . MET A 1 102 ? -14.469 13 9.797 1 98.69 102 MET A C 1
ATOM 846 O O . MET A 1 102 ? -15.328 12.508 9.062 1 98.69 102 MET A O 1
ATOM 850 N N . LEU A 1 103 ? -13.305 12.445 10.055 1 98.81 103 LEU A N 1
ATOM 851 C CA . LEU A 1 103 ? -12.969 11.133 9.508 1 98.81 103 LEU A CA 1
ATOM 852 C C . LEU A 1 103 ? -13.938 10.07 10.008 1 98.81 103 LEU A C 1
ATOM 854 O O . LEU A 1 103 ? -14.414 9.242 9.227 1 98.81 103 LEU A O 1
ATOM 858 N N . ASP A 1 104 ? -14.227 10.102 11.273 1 98.69 104 ASP A N 1
ATOM 859 C CA . ASP A 1 104 ? -15.156 9.141 11.859 1 98.69 104 ASP A CA 1
ATOM 860 C C . ASP A 1 104 ? -16.547 9.258 11.242 1 98.69 104 ASP A C 1
ATOM 862 O O . ASP A 1 104 ? -17.188 8.25 10.961 1 98.69 104 ASP A O 1
ATOM 866 N N . ASP A 1 105 ? -16.984 10.445 11.094 1 98.56 105 ASP A N 1
ATOM 867 C CA . ASP A 1 105 ? -18.281 10.672 10.453 1 98.56 105 ASP A CA 1
ATOM 868 C C . ASP A 1 105 ? -18.297 10.117 9.031 1 98.56 105 ASP A C 1
ATOM 870 O O . ASP A 1 105 ? -19.25 9.461 8.625 1 98.56 105 ASP A O 1
ATOM 874 N N . TRP A 1 106 ? -17.25 10.398 8.281 1 98.5 106 TRP A N 1
ATOM 875 C CA . TRP A 1 106 ? -17.109 9.891 6.918 1 98.5 106 TRP A CA 1
ATOM 876 C C . TRP A 1 106 ? -17.109 8.367 6.902 1 98.5 106 TRP A C 1
ATOM 878 O O . TRP A 1 106 ? -17.766 7.746 6.07 1 98.5 106 TRP A O 1
ATOM 888 N N . ALA A 1 107 ? -16.297 7.762 7.801 1 98.75 107 ALA A N 1
ATOM 889 C CA . ALA A 1 107 ? -16.219 6.305 7.875 1 98.75 107 ALA A CA 1
ATOM 890 C C . ALA A 1 107 ? -17.594 5.688 8.109 1 98.75 107 ALA A C 1
ATOM 892 O O . ALA A 1 107 ? -17.969 4.723 7.438 1 98.75 107 ALA A O 1
ATOM 893 N N . ARG A 1 108 ? -18.312 6.242 8.984 1 97.94 108 ARG A N 1
ATOM 894 C CA . ARG A 1 108 ? -19.656 5.758 9.305 1 97.94 108 ARG A CA 1
ATOM 895 C C . ARG A 1 108 ? -20.578 5.863 8.094 1 97.94 108 ARG A C 1
ATOM 897 O O . ARG A 1 108 ? -21.25 4.902 7.746 1 97.94 108 ARG A O 1
ATOM 904 N N . THR A 1 109 ? -20.594 6.953 7.461 1 97.75 109 THR A N 1
ATOM 905 C CA . THR A 1 109 ? -21.5 7.238 6.363 1 97.75 109 THR A CA 1
ATOM 906 C C . THR A 1 109 ? -21.156 6.398 5.137 1 97.75 109 THR A C 1
ATOM 908 O O . THR A 1 109 ? -22.031 6.043 4.352 1 97.75 109 THR A O 1
ATOM 911 N N . ASN A 1 110 ? -19.891 6.016 5.012 1 97.88 110 ASN A N 1
ATOM 912 C CA . ASN A 1 110 ? -19.438 5.32 3.809 1 97.88 110 ASN A CA 1
ATOM 913 C C . ASN A 1 110 ? -19.141 3.848 4.09 1 97.88 110 ASN A C 1
ATOM 915 O O . ASN A 1 110 ? -18.5 3.176 3.287 1 97.88 110 ASN A O 1
ATOM 919 N N . HIS A 1 111 ? -19.5 3.373 5.23 1 97.62 111 HIS A N 1
ATOM 920 C CA . HIS A 1 111 ? -19.422 1.964 5.602 1 97.62 111 HIS A CA 1
ATOM 921 C C . HIS A 1 111 ? -17.984 1.483 5.656 1 97.62 111 HIS A C 1
ATOM 923 O O . HIS A 1 111 ? -17.672 0.377 5.207 1 97.62 111 HIS A O 1
ATOM 929 N N . ILE A 1 112 ? -17.141 2.367 6.008 1 98.75 112 ILE A N 1
ATOM 930 C CA . ILE A 1 112 ? -15.773 2.006 6.328 1 98.75 112 ILE A CA 1
ATOM 931 C C . ILE A 1 112 ? -15.719 1.356 7.707 1 98.75 112 ILE A C 1
ATOM 933 O O . ILE A 1 112 ? -16.172 1.94 8.695 1 98.75 112 ILE A O 1
ATOM 937 N N . THR A 1 113 ? -15.133 0.196 7.766 1 98.69 113 THR A N 1
ATOM 938 C CA . THR A 1 113 ? -15.094 -0.499 9.047 1 98.69 113 THR A CA 1
ATOM 939 C C . THR A 1 113 ? -13.656 -0.682 9.516 1 98.69 113 THR A C 1
ATOM 941 O O . THR A 1 113 ? -13.414 -1.199 10.609 1 98.69 113 THR A O 1
ATOM 944 N N . ARG A 1 114 ? -12.703 -0.307 8.711 1 98.88 114 ARG A N 1
ATOM 945 C CA . ARG A 1 114 ? -11.289 -0.387 9.055 1 98.88 114 ARG A CA 1
ATOM 946 C C . ARG A 1 114 ? -10.516 0.811 8.508 1 98.88 114 ARG A C 1
ATOM 948 O O . ARG A 1 114 ? -10.547 1.074 7.305 1 98.88 114 ARG A O 1
ATOM 955 N N . LEU A 1 115 ? -9.93 1.567 9.352 1 98.94 115 LEU A N 1
ATOM 956 C CA . LEU A 1 115 ? -8.93 2.574 9.008 1 98.94 115 LEU A CA 1
ATOM 957 C C . LEU A 1 115 ? -7.527 2.092 9.359 1 98.94 115 LEU A C 1
ATOM 959 O O . LEU A 1 115 ? -7.324 1.457 10.398 1 98.94 115 LEU A O 1
ATOM 963 N N . GLU A 1 116 ? -6.574 2.387 8.5 1 98.94 116 GLU A N 1
ATOM 964 C CA . GLU A 1 116 ? -5.227 1.911 8.781 1 98.94 116 GLU A CA 1
ATOM 965 C C . GLU A 1 116 ? -4.18 2.947 8.375 1 98.94 116 GLU A C 1
ATOM 967 O O . GLU A 1 116 ? -4.469 3.863 7.605 1 98.94 116 GLU A O 1
ATOM 972 N N . LEU A 1 117 ? -3.047 2.807 8.953 1 98.88 117 LEU A N 1
ATOM 973 C CA . LEU A 1 117 ? -1.933 3.705 8.68 1 98.88 117 LEU A CA 1
ATOM 974 C C . LEU A 1 117 ? -0.609 3.076 9.102 1 98.88 117 LEU A C 1
ATOM 976 O O . LEU A 1 117 ? -0.595 2.039 9.766 1 98.88 117 LEU A O 1
ATOM 980 N N . THR A 1 118 ? 0.464 3.625 8.633 1 98.81 118 THR A N 1
ATOM 981 C CA . THR A 1 118 ? 1.806 3.402 9.164 1 98.81 118 THR A CA 1
ATOM 982 C C . THR A 1 118 ? 2.379 4.691 9.742 1 98.81 118 THR A C 1
ATOM 984 O O . THR A 1 118 ? 2.027 5.789 9.305 1 98.81 118 THR A O 1
ATOM 987 N N . VAL A 1 119 ? 3.162 4.535 10.773 1 98.81 119 VAL A N 1
ATOM 988 C CA . VAL A 1 119 ? 3.777 5.68 11.438 1 98.81 119 VAL A CA 1
ATOM 989 C C . VAL A 1 119 ? 5.141 5.277 12 1 98.81 119 VAL A C 1
ATOM 991 O O . VAL A 1 119 ? 5.293 4.184 12.547 1 98.81 119 VAL A O 1
ATOM 994 N N . ARG A 1 120 ? 6.109 6.145 11.773 1 98.44 120 ARG A N 1
ATOM 995 C CA . ARG A 1 120 ? 7.414 5.852 12.367 1 98.44 120 ARG A CA 1
ATOM 996 C C . ARG A 1 120 ? 7.289 5.582 13.859 1 98.44 120 ARG A C 1
ATOM 998 O O . ARG A 1 120 ? 6.555 6.277 14.562 1 98.44 120 ARG A O 1
ATOM 1005 N N . CYS A 1 121 ? 8.086 4.656 14.336 1 98.56 121 CYS A N 1
ATOM 1006 C CA . CYS A 1 121 ? 7.965 4.203 15.719 1 98.56 121 CYS A CA 1
ATOM 1007 C C . CYS A 1 121 ? 8.391 5.301 16.688 1 98.56 121 CYS A C 1
ATOM 1009 O O . CYS A 1 121 ? 8.008 5.281 17.859 1 98.56 121 CYS A O 1
ATOM 1011 N N . ASP A 1 122 ? 9.211 6.262 16.188 1 97.88 122 ASP A N 1
ATOM 1012 C CA . ASP A 1 122 ? 9.695 7.316 17.078 1 97.88 122 ASP A CA 1
ATOM 1013 C C . ASP A 1 122 ? 8.867 8.594 16.922 1 97.88 122 ASP A C 1
ATOM 1015 O O . ASP A 1 122 ? 9.211 9.633 17.484 1 97.88 122 ASP A O 1
ATOM 1019 N N . ASN A 1 123 ? 7.816 8.539 16.156 1 97.5 123 ASN A N 1
ATOM 1020 C CA . ASN A 1 123 ? 6.926 9.688 16 1 97.5 123 ASN A CA 1
ATOM 1021 C C . ASN A 1 123 ? 5.891 9.742 17.125 1 97.5 123 ASN A C 1
ATOM 1023 O O . ASN A 1 123 ? 4.695 9.578 16.875 1 97.5 123 ASN A O 1
ATOM 1027 N N . GLU A 1 124 ? 6.324 10.047 18.281 1 97.25 124 GLU A N 1
ATOM 1028 C CA . GLU A 1 124 ? 5.516 9.969 19.5 1 97.25 124 GLU A CA 1
ATOM 1029 C C . GLU A 1 124 ? 4.277 10.852 19.391 1 97.25 124 GLU A C 1
ATOM 1031 O O . GLU A 1 124 ? 3.176 10.43 19.75 1 97.25 124 GLU A O 1
ATOM 1036 N N . PRO A 1 125 ? 4.41 12.102 18.953 1 95.31 125 PRO A N 1
ATOM 1037 C CA . PRO A 1 125 ? 3.221 12.945 18.859 1 95.31 125 PRO A CA 1
ATOM 1038 C C . PRO A 1 125 ? 2.137 12.344 17.969 1 95.31 125 PRO A C 1
ATOM 1040 O O . PRO A 1 125 ? 0.956 12.359 18.328 1 95.31 125 PRO A O 1
ATOM 1043 N N . ALA A 1 126 ? 2.477 11.828 16.828 1 97.31 126 ALA A N 1
ATOM 1044 C CA . ALA A 1 126 ? 1.504 11.211 15.93 1 97.31 126 ALA A CA 1
ATOM 1045 C C . ALA A 1 126 ? 0.897 9.961 16.562 1 97.31 126 ALA A C 1
ATOM 1047 O O . ALA A 1 126 ? -0.316 9.75 16.484 1 97.31 126 ALA A O 1
ATOM 1048 N N . ILE A 1 127 ? 1.754 9.141 17.156 1 98.31 127 ILE A N 1
ATOM 1049 C CA . ILE A 1 127 ? 1.298 7.918 17.797 1 98.31 127 ILE A CA 1
ATOM 1050 C C . ILE A 1 127 ? 0.255 8.258 18.859 1 98.31 127 ILE A C 1
ATOM 1052 O O . ILE A 1 127 ? -0.784 7.602 18.953 1 98.31 127 ILE A O 1
ATOM 1056 N N . HIS A 1 128 ? 0.554 9.266 19.656 1 97.38 128 HIS A N 1
ATOM 1057 C CA . HIS A 1 128 ? -0.386 9.711 20.672 1 97.38 128 HIS A CA 1
ATOM 1058 C C . HIS A 1 128 ? -1.718 10.125 20.047 1 97.38 128 HIS A C 1
ATOM 1060 O O . HIS A 1 128 ? -2.781 9.734 20.547 1 97.38 128 HIS A O 1
ATOM 1066 N N . LEU A 1 129 ? -1.649 10.883 19.016 1 97.31 129 LEU A N 1
ATOM 1067 C CA . LEU A 1 129 ? -2.844 11.32 18.297 1 97.31 129 LEU A CA 1
ATOM 1068 C C . LEU A 1 129 ? -3.658 10.117 17.828 1 97.31 129 LEU A C 1
ATOM 1070 O O . LEU A 1 129 ? -4.875 10.078 18 1 97.31 129 LEU A O 1
ATOM 1074 N N . TYR A 1 130 ? -3.033 9.164 17.172 1 98.56 130 TYR A N 1
ATOM 1075 C CA . TYR A 1 130 ? -3.717 7.996 16.625 1 98.56 130 TYR A CA 1
ATOM 1076 C C . TYR A 1 130 ? -4.324 7.152 17.75 1 98.56 130 TYR A C 1
ATOM 1078 O O . TYR A 1 130 ? -5.477 6.719 17.641 1 98.56 130 TYR A O 1
ATOM 1086 N N . ARG A 1 131 ? -3.549 6.922 18.797 1 98.56 131 ARG A N 1
ATOM 1087 C CA . ARG A 1 131 ? -4.059 6.16 19.922 1 98.56 131 ARG A CA 1
ATOM 1088 C C . ARG A 1 131 ? -5.277 6.84 20.547 1 98.56 131 ARG A C 1
ATOM 1090 O O . ARG A 1 131 ? -6.266 6.18 20.859 1 98.56 131 ARG A O 1
ATOM 1097 N N . LYS A 1 132 ? -5.219 8.094 20.719 1 97.62 132 LYS A N 1
ATOM 1098 C CA . LYS A 1 132 ? -6.32 8.875 21.281 1 97.62 132 LYS A CA 1
ATOM 1099 C C . LYS A 1 132 ? -7.578 8.734 20.422 1 97.62 132 LYS A C 1
ATOM 1101 O O . LYS A 1 132 ? -8.695 8.867 20.922 1 97.62 132 LYS A O 1
ATOM 1106 N N . ASN A 1 133 ? -7.383 8.445 19.203 1 98.12 133 ASN A N 1
ATOM 1107 C CA . ASN A 1 133 ? -8.516 8.344 18.281 1 98.12 133 ASN A CA 1
ATOM 1108 C C . ASN A 1 133 ? -8.852 6.891 17.969 1 98.12 133 ASN A C 1
ATOM 1110 O O . ASN A 1 133 ? -9.484 6.609 16.953 1 98.12 133 ASN A O 1
ATOM 1114 N N . GLY A 1 134 ? -8.344 5.957 18.734 1 98.44 134 GLY A N 1
ATOM 1115 C CA . GLY A 1 134 ? -8.859 4.598 18.719 1 98.44 134 GLY A CA 1
ATOM 1116 C C . GLY A 1 134 ? -7.996 3.645 17.906 1 98.44 134 GLY A C 1
ATOM 1117 O O . GLY A 1 134 ? -8.352 2.479 17.719 1 98.44 134 GLY A O 1
ATOM 1118 N N . PHE A 1 135 ? -6.887 4.098 17.422 1 98.88 135 PHE A N 1
ATOM 1119 C CA . PHE A 1 135 ? -5.996 3.211 16.688 1 98.88 135 PHE A CA 1
ATOM 1120 C C . PHE A 1 135 ? -5.152 2.373 17.641 1 98.88 135 PHE A C 1
ATOM 1122 O O . PHE A 1 135 ? -4.742 2.855 18.703 1 98.88 135 PHE A O 1
ATOM 1129 N N . VAL A 1 136 ? -4.895 1.188 17.203 1 98.81 136 VAL A N 1
ATOM 1130 C CA . VAL A 1 136 ? -4.035 0.292 17.984 1 98.81 136 VAL A CA 1
ATOM 1131 C C . VAL A 1 136 ? -2.93 -0.261 17.078 1 98.81 136 VAL A C 1
ATOM 1133 O O . VAL A 1 136 ? -3.092 -0.341 15.867 1 98.81 136 VAL A O 1
ATOM 1136 N N . VAL A 1 137 ? -1.795 -0.648 17.672 1 98.88 137 VAL A N 1
ATOM 1137 C CA . VAL A 1 137 ? -0.672 -1.213 16.922 1 98.88 137 VAL A CA 1
ATOM 1138 C C . VAL A 1 137 ? -0.989 -2.652 16.531 1 98.88 137 VAL A C 1
ATOM 1140 O O . VAL A 1 137 ? -1.391 -3.463 17.359 1 98.88 137 VAL A O 1
ATOM 1143 N N . GLU A 1 138 ? -0.831 -2.887 15.297 1 98.94 138 GLU A N 1
ATOM 1144 C CA . GLU A 1 138 ? -1.045 -4.242 14.797 1 98.94 138 GLU A CA 1
ATOM 1145 C C . GLU A 1 138 ? 0.281 -4.949 14.531 1 98.94 138 GLU A C 1
ATOM 1147 O O . GLU A 1 138 ? 0.316 -6.168 14.359 1 98.94 138 GLU A O 1
ATOM 1152 N N . GLY A 1 139 ? 1.347 -4.246 14.492 1 98.81 139 GLY A N 1
ATOM 1153 C CA . GLY A 1 139 ? 2.664 -4.816 14.273 1 98.81 139 GLY A CA 1
ATOM 1154 C C . GLY A 1 139 ? 3.74 -3.771 14.055 1 98.81 139 GLY A C 1
ATOM 1155 O O . GLY A 1 139 ? 3.455 -2.572 14.039 1 98.81 139 GLY A O 1
ATOM 1156 N N . VAL A 1 140 ? 4.957 -4.234 13.969 1 98.88 140 VAL A N 1
ATOM 1157 C CA . VAL A 1 140 ? 6.117 -3.391 13.703 1 98.88 140 VAL A CA 1
ATOM 1158 C C . VAL A 1 140 ? 6.801 -3.84 12.414 1 98.88 140 VAL A C 1
ATOM 1160 O O . VAL A 1 140 ? 7.184 -5.004 12.281 1 98.88 140 VAL A O 1
ATOM 1163 N N . LYS A 1 141 ? 6.848 -2.977 11.453 1 98.88 141 LYS A N 1
ATOM 1164 C CA . LYS A 1 141 ? 7.625 -3.186 10.234 1 98.88 141 LYS A CA 1
ATOM 1165 C C . LYS A 1 141 ? 9.055 -2.684 10.406 1 98.88 141 LYS A C 1
ATOM 1167 O O . LYS A 1 141 ? 9.281 -1.503 10.68 1 98.88 141 LYS A O 1
ATOM 1172 N N . LYS A 1 142 ? 9.977 -3.525 10.164 1 98.81 142 LYS A N 1
ATOM 1173 C CA . LYS A 1 142 ? 11.383 -3.166 10.367 1 98.81 142 LYS A CA 1
ATOM 1174 C C . LYS A 1 142 ? 12 -2.607 9.094 1 98.81 142 LYS A C 1
ATOM 1176 O O . LYS A 1 142 ? 11.688 -3.072 7.992 1 98.81 142 LYS A O 1
ATOM 1181 N N . HIS A 1 143 ? 12.82 -1.574 9.227 1 98.69 143 HIS A N 1
ATOM 1182 C CA . HIS A 1 143 ? 13.641 -1.029 8.156 1 98.69 143 HIS A CA 1
ATOM 1183 C C . HIS A 1 143 ? 12.781 -0.566 6.98 1 98.69 143 HIS A C 1
ATOM 1185 O O . HIS A 1 143 ? 13.125 -0.812 5.824 1 98.69 143 HIS A O 1
ATOM 1191 N N . THR A 1 144 ? 11.664 0.069 7.309 1 98.56 144 THR A N 1
ATOM 1192 C CA . THR A 1 144 ? 10.719 0.418 6.254 1 98.56 144 THR A CA 1
ATOM 1193 C C . THR A 1 144 ? 11.172 1.675 5.516 1 98.56 144 THR A C 1
ATOM 1195 O O . THR A 1 144 ? 10.859 1.856 4.34 1 98.56 144 THR A O 1
ATOM 1198 N N . MET A 1 145 ? 11.859 2.514 6.211 1 98.31 145 MET A N 1
ATOM 1199 C CA . MET A 1 145 ? 12.352 3.75 5.613 1 98.31 145 MET A CA 1
ATOM 1200 C C . MET A 1 145 ? 13.836 3.947 5.914 1 98.31 145 MET A C 1
ATOM 1202 O O . MET A 1 145 ? 14.336 3.457 6.93 1 98.31 145 MET A O 1
ATOM 1206 N N . ARG A 1 146 ? 14.484 4.641 5.023 1 97.44 146 ARG A N 1
ATOM 1207 C CA . ARG A 1 146 ? 15.844 5.129 5.25 1 97.44 146 ARG A CA 1
ATOM 1208 C C . ARG A 1 146 ? 15.875 6.652 5.324 1 97.44 146 ARG A C 1
ATOM 1210 O O . ARG A 1 146 ? 15.578 7.332 4.34 1 97.44 146 ARG A O 1
ATOM 1217 N N . VAL A 1 147 ? 16.156 7.156 6.457 1 95.88 147 VAL A N 1
ATOM 1218 C CA . VAL A 1 147 ? 16.172 8.594 6.73 1 95.88 147 VAL A CA 1
ATOM 1219 C C . VAL A 1 147 ? 17.547 8.992 7.258 1 95.88 147 VAL A C 1
ATOM 1221 O O . VAL A 1 147 ? 18.016 8.453 8.258 1 95.88 147 VAL A O 1
ATOM 1224 N N . ASN A 1 148 ? 18.188 9.867 6.531 1 94.06 148 ASN A N 1
ATOM 1225 C CA . ASN A 1 148 ? 19.531 10.297 6.891 1 94.06 148 ASN A CA 1
ATOM 1226 C C . ASN A 1 148 ? 20.484 9.109 7 1 94.06 148 ASN A C 1
ATOM 1228 O O . ASN A 1 148 ? 21.234 9 7.973 1 94.06 148 ASN A O 1
ATOM 1232 N N . GLY A 1 149 ? 20.25 8.156 6.133 1 94.44 149 GLY A N 1
ATOM 1233 C CA . GLY A 1 149 ? 21.156 7.016 6.031 1 94.44 149 GLY A CA 1
ATOM 1234 C C . GLY A 1 149 ? 20.859 5.926 7.043 1 94.44 149 GLY A C 1
ATOM 1235 O O . GLY A 1 149 ? 21.516 4.883 7.055 1 94.44 149 GLY A O 1
ATOM 1236 N N . GLU A 1 150 ? 19.859 6.137 7.848 1 97.19 150 GLU A N 1
ATOM 1237 C CA . GLU A 1 150 ? 19.516 5.16 8.883 1 97.19 150 GLU A CA 1
ATOM 1238 C C . GLU A 1 150 ? 18.156 4.535 8.625 1 97.19 150 GLU A C 1
ATOM 1240 O O . GLU A 1 150 ? 17.219 5.223 8.211 1 97.19 150 GLU A O 1
ATOM 1245 N N . TYR A 1 151 ? 18.156 3.217 8.883 1 98.12 151 TYR A N 1
ATOM 1246 C CA . TYR A 1 151 ? 16.875 2.539 8.789 1 98.12 151 TYR A CA 1
ATOM 1247 C C . TYR A 1 151 ? 16 2.871 10 1 98.12 151 TYR A C 1
ATOM 1249 O O . TYR A 1 151 ? 16.484 2.938 11.125 1 98.12 151 TYR A O 1
ATOM 1257 N N . VAL A 1 152 ? 14.75 3.043 9.68 1 98.19 152 VAL A N 1
ATOM 1258 C CA . VAL A 1 152 ? 13.797 3.266 10.766 1 98.19 152 VAL A CA 1
ATOM 1259 C C . VAL A 1 152 ? 12.609 2.316 10.609 1 98.19 152 VAL A C 1
ATOM 1261 O O . VAL A 1 152 ? 12.297 1.88 9.5 1 98.19 152 VAL A O 1
ATOM 1264 N N . ASP A 1 153 ? 12.016 2.018 11.766 1 98.81 153 ASP A N 1
ATOM 1265 C CA . ASP A 1 153 ? 10.875 1.11 11.82 1 98.81 153 ASP A CA 1
ATOM 1266 C C . ASP A 1 153 ? 9.555 1.885 11.859 1 98.81 153 ASP A C 1
ATOM 1268 O O . ASP A 1 153 ? 9.523 3.045 12.273 1 98.81 153 ASP A O 1
ATOM 1272 N N . GLU A 1 154 ? 8.539 1.251 11.43 1 98.81 154 GLU A N 1
ATOM 1273 C CA . GLU A 1 154 ? 7.195 1.825 11.5 1 98.81 154 GLU A CA 1
ATOM 1274 C C . GLU A 1 154 ? 6.23 0.882 12.219 1 98.81 154 GLU A C 1
ATOM 1276 O O . GLU A 1 154 ? 6.328 -0.339 12.07 1 98.81 154 GLU A O 1
ATOM 1281 N N . TYR A 1 155 ? 5.309 1.473 12.906 1 98.94 155 TYR A N 1
ATOM 1282 C CA . TYR A 1 155 ? 4.129 0.734 13.344 1 98.94 155 TYR A CA 1
ATOM 1283 C C . TYR A 1 155 ? 3.104 0.631 12.219 1 98.94 155 TYR A C 1
ATOM 1285 O O . TYR A 1 155 ? 2.898 1.589 11.469 1 98.94 155 TYR A O 1
ATOM 1293 N N . THR A 1 156 ? 2.516 -0.498 12.102 1 98.88 156 THR A N 1
ATOM 1294 C CA . THR A 1 156 ? 1.207 -0.593 11.469 1 98.88 156 THR A CA 1
ATOM 1295 C C . THR A 1 156 ? 0.091 -0.419 12.492 1 98.88 156 THR A C 1
ATOM 1297 O O . THR A 1 156 ? 0.062 -1.116 13.508 1 98.88 156 THR A O 1
ATOM 1300 N N . MET A 1 157 ? -0.829 0.533 12.234 1 98.94 157 MET A N 1
ATOM 1301 C CA . MET A 1 157 ? -1.94 0.761 13.156 1 98.94 157 MET A CA 1
ATOM 1302 C C . MET A 1 157 ? -3.275 0.683 12.422 1 98.94 157 MET A C 1
ATOM 1304 O O . MET A 1 157 ? -3.346 0.945 11.219 1 98.94 157 MET A O 1
ATOM 1308 N N . ALA A 1 158 ? -4.242 0.337 13.195 1 98.94 158 ALA A N 1
ATOM 1309 C CA . ALA A 1 158 ? -5.582 0.293 12.617 1 98.94 158 ALA A CA 1
ATOM 1310 C C . ALA A 1 158 ? -6.641 0.626 13.664 1 98.94 158 ALA A C 1
ATOM 1312 O O . ALA A 1 158 ? -6.391 0.517 14.867 1 98.94 158 ALA A O 1
ATOM 1313 N N . LYS A 1 159 ? -7.66 1.128 13.266 1 98.88 159 LYS A N 1
ATOM 1314 C CA . LYS A 1 159 ? -8.898 1.338 14.008 1 98.88 159 LYS A CA 1
ATOM 1315 C C . LYS A 1 159 ? -10.055 0.568 13.375 1 98.88 159 LYS A C 1
ATOM 1317 O O . LYS A 1 159 ? -10.336 0.724 12.18 1 98.88 159 LYS A O 1
ATOM 1322 N N . LEU A 1 160 ? -10.648 -0.302 14.141 1 98.62 160 LEU A N 1
ATOM 1323 C CA . LEU A 1 160 ? -11.797 -1.079 13.688 1 98.62 160 LEU A CA 1
ATOM 1324 C C . LEU A 1 160 ? -13.086 -0.548 14.312 1 98.62 160 LEU A C 1
ATOM 1326 O O . LEU A 1 160 ? -13.102 -0.176 15.484 1 98.62 160 LEU A O 1
ATOM 1330 N N . TYR A 1 161 ? -14.078 -0.449 13.516 1 96.56 161 TYR A N 1
ATOM 1331 C CA . TYR A 1 161 ? -15.383 0.006 13.977 1 96.56 161 TYR A CA 1
ATOM 1332 C C . TYR A 1 161 ? -16.297 -1.176 14.273 1 96.56 161 TYR A C 1
ATOM 1334 O O . TYR A 1 161 ? -16.172 -2.236 13.664 1 96.56 161 TYR A O 1
ATOM 1342 N N . MET B 1 1 ? 9.227 -26.125 -18.781 1 93.25 1 MET B N 1
ATOM 1343 C CA . MET B 1 1 ? 8.852 -24.891 -18.094 1 93.25 1 MET B CA 1
ATOM 1344 C C . MET B 1 1 ? 9.961 -23.859 -18.188 1 93.25 1 MET B C 1
ATOM 1346 O O . MET B 1 1 ? 11.133 -24.172 -17.953 1 93.25 1 MET B O 1
ATOM 1350 N N . ASP B 1 2 ? 9.734 -22.703 -18.672 1 96.88 2 ASP B N 1
ATOM 1351 C CA . ASP B 1 2 ? 10.68 -21.594 -18.797 1 96.88 2 ASP B CA 1
ATOM 1352 C C . ASP B 1 2 ? 10.367 -20.484 -17.812 1 96.88 2 ASP B C 1
ATOM 1354 O O . ASP B 1 2 ? 9.195 -20.172 -17.562 1 96.88 2 ASP B O 1
ATOM 1358 N N . PHE B 1 3 ? 11.43 -19.922 -17.25 1 98.44 3 PHE B N 1
ATOM 1359 C CA . PHE B 1 3 ? 11.297 -18.797 -16.328 1 98.44 3 PHE B CA 1
ATOM 1360 C C . PHE B 1 3 ? 11.961 -17.547 -16.891 1 98.44 3 PHE B C 1
ATOM 1362 O O . PHE B 1 3 ? 13.164 -17.547 -17.156 1 98.44 3 PHE B O 1
ATOM 1369 N N . ARG B 1 4 ? 11.211 -16.531 -17.062 1 97.5 4 ARG B N 1
ATOM 1370 C CA . ARG B 1 4 ? 11.805 -15.32 -17.625 1 97.5 4 ARG B CA 1
ATOM 1371 C C . ARG B 1 4 ? 10.961 -14.102 -17.281 1 97.5 4 ARG B C 1
ATOM 1373 O O . ARG B 1 4 ? 9.844 -14.227 -16.781 1 97.5 4 ARG B O 1
ATOM 1380 N N . GLN B 1 5 ? 11.5 -12.914 -17.578 1 97.25 5 GLN B N 1
ATOM 1381 C CA . GLN B 1 5 ? 10.781 -11.656 -17.391 1 97.25 5 GLN B CA 1
ATOM 1382 C C . GLN B 1 5 ? 9.562 -11.57 -18.297 1 97.25 5 GLN B C 1
ATOM 1384 O O . GLN B 1 5 ? 9.633 -11.961 -19.469 1 97.25 5 GLN B O 1
ATOM 1389 N N . ILE B 1 6 ? 8.453 -11.172 -17.781 1 97.75 6 ILE B N 1
ATOM 1390 C CA . ILE B 1 6 ? 7.262 -10.914 -18.578 1 97.75 6 ILE B CA 1
ATOM 1391 C C . ILE B 1 6 ? 7.422 -9.586 -19.328 1 97.75 6 ILE B C 1
ATOM 1393 O O . ILE B 1 6 ? 7.777 -8.57 -18.734 1 97.75 6 ILE B O 1
ATOM 1397 N N . LYS B 1 7 ? 7.238 -9.633 -20.609 1 95.19 7 LYS B N 1
ATOM 1398 C CA . LYS B 1 7 ? 7.406 -8.461 -21.469 1 95.19 7 LYS B CA 1
ATOM 1399 C C . LYS B 1 7 ? 6.066 -7.98 -22.016 1 95.19 7 LYS B C 1
ATOM 1401 O O . LYS B 1 7 ? 5.031 -8.609 -21.781 1 95.19 7 LYS B O 1
ATOM 1406 N N . ARG B 1 8 ? 6.184 -6.812 -22.641 1 95 8 ARG B N 1
ATOM 1407 C CA . ARG B 1 8 ? 4.98 -6.199 -23.188 1 95 8 ARG B CA 1
ATOM 1408 C C . ARG B 1 8 ? 4.242 -7.168 -24.109 1 95 8 ARG B C 1
ATOM 1410 O O . ARG B 1 8 ? 3.01 -7.191 -24.125 1 95 8 ARG B O 1
ATOM 1417 N N . GLU B 1 9 ? 4.965 -7.941 -24.859 1 95.31 9 GLU B N 1
ATOM 1418 C CA . GLU B 1 9 ? 4.371 -8.883 -25.812 1 95.31 9 GLU B CA 1
ATOM 1419 C C . GLU B 1 9 ? 3.635 -10.008 -25.078 1 95.31 9 GLU B C 1
ATOM 1421 O O . GLU B 1 9 ? 2.834 -10.719 -25.688 1 95.31 9 GLU B O 1
ATOM 1426 N N . ASP B 1 10 ? 3.871 -10.148 -23.828 1 97.38 10 ASP B N 1
ATOM 1427 C CA . ASP B 1 10 ? 3.277 -11.219 -23.031 1 97.38 10 ASP B CA 1
ATOM 1428 C C . ASP B 1 10 ? 2.023 -10.742 -22.312 1 97.38 10 ASP B C 1
ATOM 1430 O O . ASP B 1 10 ? 1.445 -11.469 -21.5 1 97.38 10 ASP B O 1
ATOM 1434 N N . VAL B 1 11 ? 1.55 -9.516 -22.547 1 97.94 11 VAL B N 1
ATOM 1435 C CA . VAL B 1 11 ? 0.552 -8.836 -21.734 1 97.94 11 VAL B CA 1
ATOM 1436 C C . VAL B 1 11 ? -0.732 -9.664 -21.688 1 97.94 11 VAL B C 1
ATOM 1438 O O . VAL B 1 11 ? -1.374 -9.773 -20.641 1 97.94 11 VAL B O 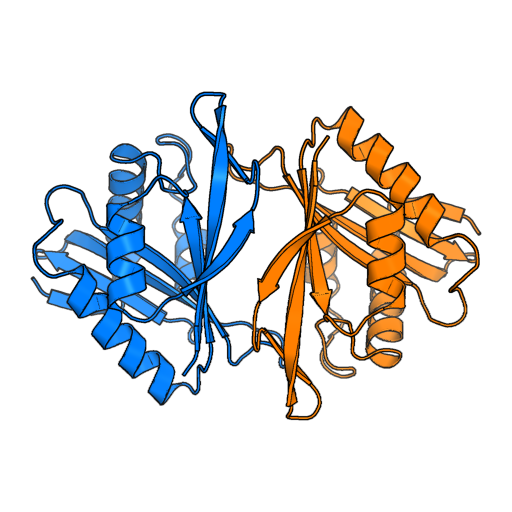1
ATOM 1441 N N . ARG B 1 12 ? -1.176 -10.25 -22.781 1 98.19 12 ARG B N 1
ATOM 1442 C CA . ARG B 1 12 ? -2.396 -11.047 -22.797 1 98.19 12 ARG B CA 1
ATOM 1443 C C . ARG B 1 12 ? -2.232 -12.328 -21.984 1 98.19 12 ARG B C 1
ATOM 1445 O O . ARG B 1 12 ? -3.115 -12.688 -21.203 1 98.19 12 ARG B O 1
ATOM 1452 N N . ALA B 1 13 ? -1.137 -13 -22.172 1 98.5 13 ALA B N 1
ATOM 1453 C CA . ALA B 1 13 ? -0.863 -14.203 -21.406 1 98.5 13 ALA B CA 1
ATOM 1454 C C . ALA B 1 13 ? -0.826 -13.898 -19.906 1 98.5 13 ALA B C 1
ATOM 1456 O O . ALA B 1 13 ? -1.288 -14.703 -19.094 1 98.5 13 ALA B O 1
ATOM 1457 N N . PHE B 1 14 ? -0.252 -12.766 -19.594 1 98.5 14 PHE B N 1
ATOM 1458 C CA . PHE B 1 14 ? -0.18 -12.344 -18.203 1 98.5 14 PHE B CA 1
ATOM 1459 C C . PHE B 1 14 ? -1.575 -12.109 -17.625 1 98.5 14 PHE B C 1
ATOM 1461 O O . PHE B 1 14 ? -1.907 -12.609 -16.562 1 98.5 14 PHE B O 1
ATOM 1468 N N . TYR B 1 15 ? -2.408 -11.406 -18.391 1 98.62 15 TYR B N 1
ATOM 1469 C CA . TYR B 1 15 ? -3.797 -11.18 -18 1 98.62 15 TYR B CA 1
ATOM 1470 C C . TYR B 1 15 ? -4.523 -12.5 -17.781 1 98.62 15 TYR B C 1
ATOM 1472 O O . TYR B 1 15 ? -5.203 -12.68 -16.766 1 98.62 15 TYR B O 1
ATOM 1480 N N . ASP B 1 16 ? -4.383 -13.398 -18.688 1 98.62 16 ASP B N 1
ATOM 1481 C CA . ASP B 1 16 ? -5.066 -14.688 -18.625 1 98.62 16 ASP B CA 1
ATOM 1482 C C . ASP B 1 16 ? -4.637 -15.477 -17.391 1 98.62 16 ASP B C 1
ATOM 1484 O O . ASP B 1 16 ? -5.457 -16.141 -16.75 1 98.62 16 ASP B O 1
ATOM 1488 N N . CYS B 1 17 ? -3.412 -15.43 -17.125 1 98.75 17 CYS B N 1
ATOM 1489 C CA . CYS B 1 17 ? -2.881 -16.109 -15.945 1 98.75 17 CYS B CA 1
ATOM 1490 C C . CYS B 1 17 ? -3.494 -15.555 -14.664 1 98.75 17 CYS B C 1
ATOM 1492 O O . CYS B 1 17 ? -4.004 -16.312 -13.836 1 98.75 17 CYS B O 1
ATOM 1494 N N . MET B 1 18 ? -3.436 -14.25 -14.523 1 98.62 18 MET B N 1
ATOM 1495 C CA . MET B 1 18 ? -3.996 -13.617 -13.328 1 98.62 18 MET B CA 1
ATOM 1496 C C . MET B 1 18 ? -5.48 -13.938 -13.188 1 98.62 18 MET B C 1
ATOM 1498 O O . MET B 1 18 ? -5.949 -14.273 -12.102 1 98.62 18 MET B O 1
ATOM 1502 N N . LYS B 1 19 ? -6.172 -13.875 -14.242 1 98.44 19 LYS B N 1
ATOM 1503 C CA . LYS B 1 19 ? -7.602 -14.164 -14.242 1 98.44 19 LYS B CA 1
ATOM 1504 C C . LYS B 1 19 ? -7.871 -15.609 -13.82 1 98.44 19 LYS B C 1
ATOM 1506 O O . LYS B 1 19 ? -8.781 -15.867 -13.031 1 98.44 19 LYS B O 1
ATOM 1511 N N . ALA B 1 20 ? -7.133 -16.484 -14.359 1 98.5 20 ALA B N 1
ATOM 1512 C CA . ALA B 1 20 ? -7.273 -17.891 -13.992 1 98.5 20 ALA B CA 1
ATOM 1513 C C . ALA B 1 20 ? -7.059 -18.094 -12.492 1 98.5 20 ALA B C 1
ATOM 1515 O O . ALA B 1 20 ? -7.836 -18.797 -11.844 1 98.5 20 ALA B O 1
ATOM 1516 N N . ILE B 1 21 ? -6.078 -17.484 -11.992 1 98.38 21 ILE B N 1
ATOM 1517 C CA . ILE B 1 21 ? -5.75 -17.625 -10.578 1 98.38 21 ILE B CA 1
ATOM 1518 C C . ILE B 1 21 ? -6.863 -17.016 -9.727 1 98.38 21 ILE B C 1
ATOM 1520 O O . ILE B 1 21 ? -7.273 -17.594 -8.719 1 98.38 21 ILE B O 1
ATOM 1524 N N . ASP B 1 22 ? -7.379 -15.828 -10.133 1 98 22 ASP B N 1
ATOM 1525 C CA . ASP B 1 22 ? -8.5 -15.203 -9.438 1 98 22 ASP B CA 1
ATOM 1526 C C . ASP B 1 22 ? -9.688 -16.156 -9.328 1 98 22 ASP B C 1
ATOM 1528 O O . ASP B 1 22 ? -10.453 -16.094 -8.367 1 98 22 ASP B O 1
ATOM 1532 N N . GLN B 1 23 ? -9.82 -17.016 -10.266 1 97.56 23 GLN B N 1
ATOM 1533 C CA . GLN B 1 23 ? -10.945 -17.938 -10.312 1 97.56 23 GLN B CA 1
ATOM 1534 C C . GLN B 1 23 ? -10.688 -19.156 -9.43 1 97.56 23 GLN B C 1
ATOM 1536 O O . GLN B 1 23 ? -11.625 -19.75 -8.898 1 97.56 23 GLN B O 1
ATOM 1541 N N . GLU B 1 24 ? -9.5 -19.422 -9.266 1 97.5 24 GLU B N 1
ATOM 1542 C CA . GLU B 1 24 ? -9.133 -20.688 -8.641 1 97.5 24 GLU B CA 1
ATOM 1543 C C . GLU B 1 24 ? -9.031 -20.547 -7.129 1 97.5 24 GLU B C 1
ATOM 1545 O O . GLU B 1 24 ? -9.078 -21.547 -6.402 1 97.5 24 GLU B O 1
ATOM 1550 N N . THR B 1 25 ? -8.805 -19.391 -6.695 1 95.81 25 THR B N 1
ATOM 1551 C CA . THR B 1 25 ? -8.531 -19.234 -5.273 1 95.81 25 THR B CA 1
ATOM 1552 C C . THR B 1 25 ? -9.195 -17.969 -4.734 1 95.81 25 THR B C 1
ATOM 1554 O O . THR B 1 25 ? -9.492 -17.047 -5.492 1 95.81 25 THR B O 1
ATOM 1557 N N . GLU B 1 26 ? -9.383 -17.922 -3.396 1 95.75 26 GLU B N 1
ATOM 1558 C CA . GLU B 1 26 ? -9.945 -16.75 -2.725 1 95.75 26 GLU B CA 1
ATOM 1559 C C . GLU B 1 26 ? -8.859 -15.961 -2.008 1 95.75 26 GLU B C 1
ATOM 1561 O O . GLU B 1 26 ? -9.164 -15.016 -1.271 1 95.75 26 GLU B O 1
ATOM 1566 N N . TYR B 1 27 ? -7.605 -16.297 -2.252 1 96.69 27 TYR B N 1
ATOM 1567 C CA . TYR B 1 27 ? -6.508 -15.695 -1.507 1 96.69 27 TYR B CA 1
ATOM 1568 C C . TYR B 1 27 ? -5.965 -14.477 -2.232 1 96.69 27 TYR B C 1
ATOM 1570 O O . TYR B 1 27 ? -5.207 -13.688 -1.659 1 96.69 27 TYR B O 1
ATOM 1578 N N . MET B 1 28 ? -6.41 -14.336 -3.486 1 97.25 28 MET B N 1
ATOM 1579 C CA . MET B 1 28 ? -5.996 -13.156 -4.238 1 97.25 28 MET B CA 1
ATOM 1580 C C . MET B 1 28 ? -6.922 -11.977 -3.953 1 97.25 28 MET B C 1
ATOM 1582 O O . MET B 1 28 ? -7.992 -12.148 -3.373 1 97.25 28 MET B O 1
ATOM 1586 N N . LEU B 1 29 ? -6.527 -10.828 -4.367 1 97.88 29 LEU B N 1
ATOM 1587 C CA . LEU B 1 29 ? -7.188 -9.57 -4.031 1 97.88 29 LEU B CA 1
ATOM 1588 C C . LEU B 1 29 ? -8.531 -9.461 -4.738 1 97.88 29 LEU B C 1
ATOM 1590 O O . LEU B 1 29 ? -9.508 -8.969 -4.156 1 97.88 29 LEU B O 1
ATOM 1594 N N . TYR B 1 30 ? -8.609 -9.922 -5.965 1 98 30 TYR B N 1
ATOM 1595 C CA . TYR B 1 30 ? -9.773 -9.648 -6.789 1 98 30 TYR B CA 1
ATOM 1596 C C . TYR B 1 30 ? -10.773 -10.805 -6.723 1 98 30 TYR B C 1
ATOM 1598 O O . TYR B 1 30 ? -10.383 -11.969 -6.715 1 98 30 TYR B O 1
ATOM 1606 N N . GLU B 1 31 ? -12.023 -10.422 -6.727 1 97.69 31 GLU B N 1
ATOM 1607 C CA . GLU B 1 31 ? -13.07 -11.406 -6.98 1 97.69 31 GLU B CA 1
ATOM 1608 C C . GLU B 1 31 ? -12.969 -11.969 -8.391 1 97.69 31 GLU B C 1
ATOM 1610 O O . GLU B 1 31 ? -12.406 -11.328 -9.281 1 97.69 31 GLU B O 1
ATOM 1615 N N . PRO B 1 32 ? -13.539 -13.18 -8.609 1 96.5 32 PRO B N 1
ATOM 1616 C CA . PRO B 1 32 ? -13.367 -13.867 -9.891 1 96.5 32 PRO B CA 1
ATOM 1617 C C . PRO B 1 32 ? -13.828 -13.023 -11.078 1 96.5 32 PRO B C 1
ATOM 1619 O O . PRO B 1 32 ? -13.281 -13.141 -12.172 1 96.5 32 PRO B O 1
ATOM 1622 N N . ASP B 1 33 ? -14.812 -12.164 -10.898 1 96.44 33 ASP B N 1
ATOM 1623 C CA . ASP B 1 33 ? -15.406 -11.406 -11.992 1 96.44 33 ASP B CA 1
ATOM 1624 C C . ASP B 1 33 ? -14.906 -9.961 -12 1 96.44 33 ASP B C 1
ATOM 1626 O O . ASP B 1 33 ? -15.383 -9.133 -12.773 1 96.44 33 ASP B O 1
ATOM 1630 N N . GLU B 1 34 ? -13.977 -9.688 -11.25 1 97.56 34 GLU B N 1
ATOM 1631 C CA . GLU B 1 34 ? -13.633 -8.289 -11 1 97.56 34 GLU B CA 1
ATOM 1632 C C . GLU B 1 34 ? -12.57 -7.797 -11.977 1 97.56 34 GLU B C 1
ATOM 1634 O O . GLU B 1 34 ? -12.578 -6.629 -12.375 1 97.56 34 GLU B O 1
ATOM 1639 N N . ARG B 1 35 ? -11.625 -8.648 -12.344 1 97.31 35 ARG B N 1
ATOM 1640 C CA . ARG B 1 35 ? -10.555 -8.25 -13.25 1 97.31 35 ARG B CA 1
ATOM 1641 C C . ARG B 1 35 ? -11.078 -8.047 -14.664 1 97.31 35 ARG B C 1
ATOM 1643 O O . ARG B 1 35 ? -11.703 -8.945 -15.242 1 97.31 35 ARG B O 1
ATOM 1650 N N . VAL B 1 36 ? -10.766 -6.871 -15.203 1 96.56 36 VAL B N 1
ATOM 1651 C CA . VAL B 1 36 ? -11.227 -6.52 -16.531 1 96.56 36 VAL B CA 1
ATOM 1652 C C . VAL B 1 36 ? -10.031 -6.332 -17.469 1 96.56 36 VAL B C 1
ATOM 1654 O O . VAL B 1 36 ? -9.016 -5.75 -17.062 1 96.56 36 VAL B O 1
ATOM 1657 N N . TRP B 1 37 ? -10.172 -6.824 -18.641 1 97.31 37 TRP B N 1
ATOM 1658 C CA . TRP B 1 37 ? -9.125 -6.652 -19.641 1 97.31 37 TRP B CA 1
ATOM 1659 C C . TRP B 1 37 ? -8.977 -5.188 -20.031 1 97.31 37 TRP B C 1
ATOM 1661 O O . TRP B 1 37 ? -9.93 -4.566 -20.5 1 97.31 37 TRP B O 1
ATOM 1671 N N . ASN B 1 38 ? -7.895 -4.68 -19.766 1 96.88 38 ASN B N 1
ATOM 1672 C CA . ASN B 1 3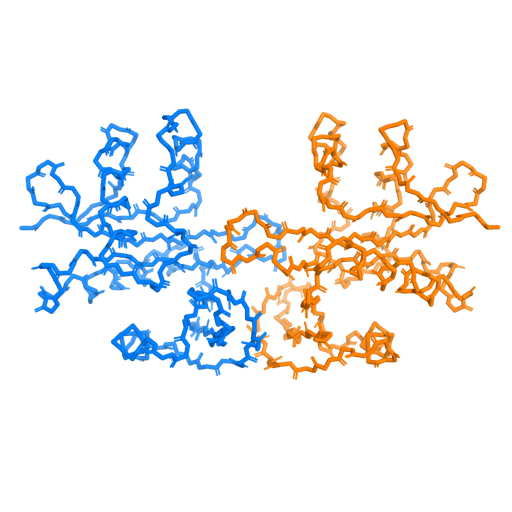8 ? -7.441 -3.359 -20.188 1 96.88 38 ASN B CA 1
ATOM 1673 C C . ASN B 1 38 ? -5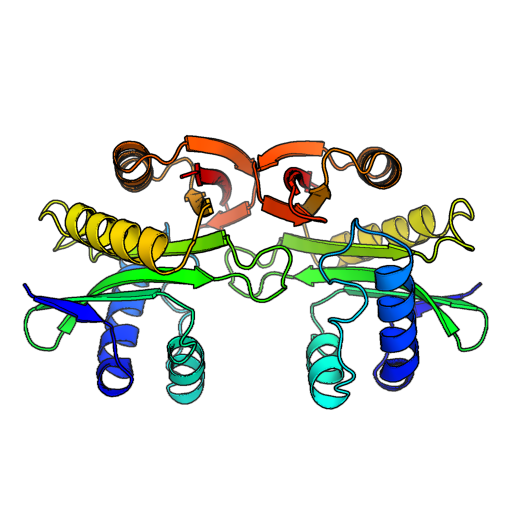.961 -3.365 -20.562 1 96.88 38 ASN B C 1
ATOM 1675 O O . ASN B 1 38 ? -5.102 -3.203 -19.688 1 96.88 38 ASN B O 1
ATOM 1679 N N . GLN B 1 39 ? -5.75 -3.51 -21.75 1 96.06 39 GLN B N 1
ATOM 1680 C CA . GLN B 1 39 ? -4.383 -3.699 -22.234 1 96.06 39 GLN B CA 1
ATOM 1681 C C . GLN B 1 39 ? -3.502 -2.51 -21.859 1 96.06 39 GLN B C 1
ATOM 1683 O O . GLN B 1 39 ? -2.4 -2.688 -21.344 1 96.06 39 GLN B O 1
ATOM 1688 N N . ASP B 1 40 ? -3.949 -1.297 -22.141 1 95.12 40 ASP B N 1
ATOM 1689 C CA . ASP B 1 40 ? -3.154 -0.095 -21.906 1 95.12 40 ASP B CA 1
ATOM 1690 C C . ASP B 1 40 ? -2.783 0.038 -20.422 1 95.12 40 ASP B C 1
ATOM 1692 O O . ASP B 1 40 ? -1.623 0.288 -20.094 1 95.12 40 ASP B O 1
ATOM 1696 N N . LEU B 1 41 ? -3.725 -0.165 -19.625 1 92.75 41 LEU B N 1
ATOM 1697 C CA . LEU B 1 41 ? -3.488 -0.043 -18.188 1 92.75 41 LEU B CA 1
ATOM 1698 C C . LEU B 1 41 ? -2.512 -1.11 -17.703 1 92.75 41 LEU B C 1
ATOM 1700 O O . LEU B 1 41 ? -1.614 -0.822 -16.906 1 92.75 41 LEU B O 1
ATOM 1704 N N . LEU B 1 42 ? -2.725 -2.293 -18.172 1 95.62 42 LEU B N 1
ATOM 1705 C CA . LEU B 1 42 ? -1.855 -3.395 -17.766 1 95.62 42 LEU B CA 1
ATOM 1706 C C . LEU B 1 42 ? -0.435 -3.178 -18.281 1 95.62 42 LEU B C 1
ATOM 1708 O O . LEU B 1 42 ? 0.532 -3.422 -17.547 1 95.62 42 LEU B O 1
ATOM 1712 N N . GLU B 1 43 ? -0.281 -2.678 -19.453 1 94.62 43 GLU B N 1
ATOM 1713 C CA . GLU B 1 43 ? 1.039 -2.414 -20.016 1 94.62 43 GLU B CA 1
ATOM 1714 C C . GLU B 1 43 ? 1.77 -1.331 -19.234 1 94.62 43 GLU B C 1
ATOM 1716 O O . GLU B 1 43 ? 2.979 -1.426 -19.016 1 94.62 43 GLU B O 1
ATOM 1721 N N . VAL B 1 44 ? 1.068 -0.37 -18.844 1 91.06 44 VAL B N 1
ATOM 1722 C CA . VAL B 1 44 ? 1.656 0.705 -18.047 1 91.06 44 VAL B CA 1
ATOM 1723 C C . VAL B 1 44 ? 2.168 0.149 -16.719 1 91.06 44 VAL B C 1
ATOM 1725 O O . VAL B 1 44 ? 3.281 0.466 -16.297 1 91.06 44 VAL B O 1
ATOM 1728 N N . LYS B 1 45 ? 1.431 -0.702 -16.141 1 89.81 45 LYS B N 1
ATOM 1729 C CA . LYS B 1 45 ? 1.809 -1.296 -14.867 1 89.81 45 LYS B CA 1
ATOM 1730 C C . LYS B 1 45 ? 3.033 -2.195 -15.016 1 89.81 45 LYS B C 1
ATOM 1732 O O . LYS B 1 45 ? 3.871 -2.27 -14.117 1 89.81 45 LYS B O 1
ATOM 1737 N N . MET B 1 46 ? 3.092 -2.785 -16.156 1 92.94 46 MET B N 1
ATOM 1738 C CA . MET B 1 46 ? 4.164 -3.748 -16.406 1 92.94 46 MET B CA 1
ATOM 1739 C C . MET B 1 46 ? 5.457 -3.037 -16.781 1 92.94 46 MET B C 1
ATOM 1741 O O . MET B 1 46 ? 6.527 -3.646 -16.781 1 92.94 46 MET B O 1
ATOM 1745 N N . GLN B 1 47 ? 5.41 -1.769 -17.141 1 85.44 47 GLN B N 1
ATOM 1746 C CA . GLN B 1 47 ? 6.527 -1.074 -17.766 1 85.44 47 GLN B CA 1
ATOM 1747 C C . GLN B 1 47 ? 7.363 -0.328 -16.734 1 85.44 47 GLN B C 1
ATOM 1749 O O . GLN B 1 47 ? 8.32 0.37 -17.078 1 85.44 47 GLN B O 1
ATOM 1754 N N . ARG B 1 48 ? 7.121 -0.515 -15.492 1 89.88 48 ARG B N 1
ATOM 1755 C CA . ARG B 1 48 ? 8 0.069 -14.484 1 89.88 48 ARG B CA 1
ATOM 1756 C C . ARG B 1 48 ? 9.344 -0.65 -14.445 1 89.88 48 ARG B C 1
ATOM 1758 O O . ARG B 1 48 ? 9.461 -1.73 -13.859 1 89.88 48 ARG B O 1
ATOM 1765 N N . GLU B 1 49 ? 10.352 -0.047 -14.953 1 88.81 49 GLU B N 1
ATOM 1766 C CA . GLU B 1 49 ? 11.656 -0.671 -15.172 1 88.81 49 GLU B CA 1
ATOM 1767 C C . GLU B 1 49 ? 12.312 -1.046 -13.844 1 88.81 49 GLU B C 1
ATOM 1769 O O . GLU B 1 49 ? 13.156 -1.947 -13.797 1 88.81 49 GLU B O 1
ATOM 1774 N N . GLN B 1 50 ? 11.914 -0.333 -12.828 1 94.31 50 GLN B N 1
ATOM 1775 C CA . GLN B 1 50 ? 12.57 -0.567 -11.547 1 94.31 50 GLN B CA 1
ATOM 1776 C C . GLN B 1 50 ? 11.945 -1.756 -10.82 1 94.31 50 GLN B C 1
ATOM 1778 O O . GLN B 1 50 ? 12.484 -2.227 -9.812 1 94.31 50 GLN B O 1
ATOM 1783 N N . ASP B 1 51 ? 10.812 -2.197 -11.312 1 97.81 51 ASP B N 1
ATOM 1784 C CA . ASP B 1 51 ? 10.117 -3.312 -10.672 1 97.81 51 ASP B CA 1
ATOM 1785 C C . ASP B 1 51 ? 10.617 -4.652 -11.219 1 97.81 51 ASP B C 1
ATOM 1787 O O . ASP B 1 51 ? 11.398 -4.688 -12.164 1 97.81 51 ASP B O 1
ATOM 1791 N N . PHE B 1 52 ? 10.398 -5.652 -10.5 1 98.38 52 PHE B N 1
ATOM 1792 C CA . PHE B 1 52 ? 10.68 -7.039 -10.844 1 98.38 52 PHE B CA 1
ATOM 1793 C C . PHE B 1 52 ? 9.406 -7.777 -11.219 1 98.38 52 PHE B C 1
ATOM 1795 O O . PHE B 1 52 ? 8.422 -7.75 -10.477 1 98.38 52 PHE B O 1
ATOM 1802 N N . LEU B 1 53 ? 9.336 -8.367 -12.383 1 98.62 53 LEU B N 1
ATOM 1803 C CA . LEU B 1 53 ? 8.18 -9.125 -12.852 1 98.62 53 LEU B CA 1
ATOM 1804 C C . LEU B 1 53 ? 8.617 -10.312 -13.703 1 98.62 53 LEU B C 1
ATOM 1806 O O . LEU B 1 53 ? 9.109 -10.141 -14.82 1 98.62 53 LEU B O 1
ATOM 1810 N N . VAL B 1 54 ? 8.344 -11.539 -13.188 1 98.5 54 VAL B N 1
ATOM 1811 C CA . VAL B 1 54 ? 8.773 -12.758 -13.875 1 98.5 54 VAL B CA 1
ATOM 1812 C C . VAL B 1 54 ? 7.594 -13.719 -14 1 98.5 54 VAL B C 1
ATOM 1814 O O . VAL B 1 54 ? 6.664 -13.68 -13.188 1 98.5 54 VAL B O 1
ATOM 1817 N N . GLY B 1 55 ? 7.684 -14.531 -15.031 1 98.62 55 GLY B N 1
ATOM 1818 C CA . GLY B 1 55 ? 6.688 -15.57 -15.266 1 98.62 55 GLY B CA 1
ATOM 1819 C C . GLY B 1 55 ? 7.289 -16.953 -15.445 1 98.62 55 GLY B C 1
ATOM 1820 O O . GLY B 1 55 ? 8.453 -17.078 -15.828 1 98.62 55 GLY B O 1
ATOM 1821 N N . ALA B 1 56 ? 6.555 -17.969 -14.992 1 98.81 56 ALA B N 1
ATOM 1822 C CA . ALA B 1 56 ? 6.766 -19.344 -15.414 1 98.81 56 ALA B CA 1
ATOM 1823 C C . ALA B 1 56 ? 5.957 -19.672 -16.672 1 98.81 56 ALA B C 1
ATOM 1825 O O . ALA B 1 56 ? 4.734 -19.531 -16.672 1 98.81 56 ALA B O 1
ATOM 1826 N N . PHE B 1 57 ? 6.648 -20.094 -17.703 1 98.62 57 PHE B N 1
ATOM 1827 C CA . PHE B 1 57 ? 6.016 -20.281 -19 1 98.62 57 PHE B CA 1
ATOM 1828 C C . PHE B 1 57 ? 5.941 -21.75 -19.375 1 98.62 57 PHE B C 1
ATOM 1830 O O . PHE B 1 57 ? 6.922 -22.484 -19.234 1 98.62 57 PHE B O 1
ATOM 1837 N N . GLU B 1 58 ? 4.734 -22.219 -19.672 1 97.06 58 GLU B N 1
ATOM 1838 C CA . GLU B 1 58 ? 4.516 -23.438 -20.438 1 97.06 58 GLU B CA 1
ATOM 1839 C C . GLU B 1 58 ? 4.164 -23.125 -21.891 1 97.06 58 GLU B C 1
ATOM 1841 O O . GLU B 1 58 ? 3 -22.859 -22.203 1 97.06 58 GLU B O 1
ATOM 1846 N N . GLU B 1 59 ? 5.188 -23.203 -22.781 1 94.31 59 GLU B N 1
ATOM 1847 C CA . GLU B 1 59 ? 5.078 -22.703 -24.141 1 94.31 59 GLU B CA 1
ATOM 1848 C C . GLU B 1 59 ? 4.754 -21.203 -24.156 1 94.31 59 GLU B C 1
ATOM 1850 O O . GLU B 1 59 ? 5.473 -20.406 -23.547 1 94.31 59 GLU B O 1
ATOM 1855 N N . LYS B 1 60 ? 3.602 -20.828 -24.578 1 94.25 60 LYS B N 1
ATOM 1856 C CA . LYS B 1 60 ? 3.277 -19.406 -24.688 1 94.25 60 LYS B CA 1
ATOM 1857 C C . LYS B 1 60 ? 2.4 -18.953 -23.531 1 94.25 60 LYS B C 1
ATOM 1859 O O . LYS B 1 60 ? 2.166 -17.75 -23.359 1 94.25 60 LYS B O 1
ATOM 1864 N N . ASP B 1 61 ? 2.076 -19.859 -22.734 1 98.12 61 ASP B N 1
ATOM 1865 C CA . ASP B 1 61 ? 1.165 -19.547 -21.641 1 98.12 61 ASP B CA 1
ATOM 1866 C C . ASP B 1 61 ? 1.933 -19.266 -20.344 1 98.12 61 ASP B C 1
ATOM 1868 O O . ASP B 1 61 ? 2.926 -19.938 -20.047 1 98.12 61 ASP B O 1
ATOM 1872 N N . ILE B 1 62 ? 1.547 -18.281 -19.672 1 98.81 62 ILE B N 1
ATOM 1873 C CA . ILE B 1 62 ? 2.062 -18.047 -18.328 1 98.81 62 ILE B CA 1
ATOM 1874 C C . ILE B 1 62 ? 1.216 -18.812 -17.297 1 98.81 62 ILE B C 1
ATOM 1876 O O . ILE B 1 62 ? -0.008 -18.656 -17.266 1 98.81 62 ILE B O 1
ATOM 1880 N N . VAL B 1 63 ? 1.843 -19.609 -16.453 1 98.69 63 VAL B N 1
ATOM 1881 C CA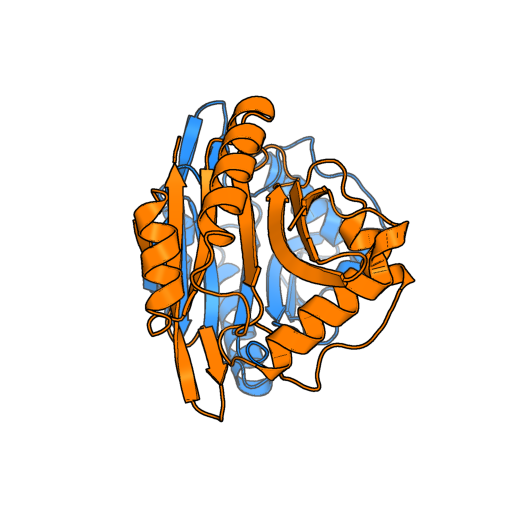 . VAL B 1 63 ? 1.101 -20.453 -15.523 1 98.69 63 VAL B CA 1
ATOM 1882 C C . VAL B 1 63 ? 1.333 -19.969 -14.094 1 98.69 63 VAL B C 1
ATOM 1884 O O . VAL B 1 63 ? 0.712 -20.469 -13.156 1 98.69 63 VAL B O 1
ATOM 1887 N N . GLY B 1 64 ? 2.162 -19.031 -13.859 1 98.75 64 GLY B N 1
ATOM 1888 C CA . GLY B 1 64 ? 2.471 -18.375 -12.602 1 98.75 64 GLY B CA 1
ATOM 1889 C C . GLY B 1 64 ? 3.344 -17.141 -12.766 1 98.75 64 GLY B C 1
ATOM 1890 O O . GLY B 1 64 ? 3.992 -16.969 -13.797 1 98.75 64 GLY B O 1
ATOM 1891 N N . PHE B 1 65 ? 3.346 -16.297 -11.734 1 98.81 65 PHE B N 1
ATOM 1892 C CA . PHE B 1 65 ? 4.145 -15.086 -11.789 1 98.81 65 PHE B CA 1
ATOM 1893 C C . PHE B 1 65 ? 4.57 -14.648 -10.398 1 98.81 65 PHE B C 1
ATOM 1895 O O . PHE B 1 65 ? 3.992 -15.078 -9.398 1 98.81 65 PHE B O 1
ATOM 1902 N N . LEU B 1 66 ? 5.559 -13.891 -10.32 1 98.81 66 LEU B N 1
ATOM 1903 C CA . LEU B 1 66 ? 5.996 -13.156 -9.141 1 98.81 66 LEU B CA 1
ATOM 1904 C C . LEU B 1 66 ? 6.348 -11.719 -9.492 1 98.81 66 LEU B C 1
ATOM 1906 O O . LEU B 1 66 ? 7.078 -11.469 -10.461 1 98.81 66 LEU B O 1
ATOM 1910 N N . SER B 1 67 ? 5.754 -10.812 -8.812 1 98.62 67 SER B N 1
ATOM 1911 C CA . SER B 1 67 ? 6.059 -9.398 -8.984 1 98.62 67 SER B CA 1
ATOM 1912 C C . SER B 1 67 ? 6.621 -8.797 -7.699 1 98.62 67 SER B C 1
ATOM 1914 O O . SER B 1 67 ? 6.277 -9.234 -6.598 1 98.62 67 SER B O 1
ATOM 1916 N N . ALA B 1 68 ? 7.496 -7.871 -7.801 1 98.81 68 ALA B N 1
ATOM 1917 C CA . ALA B 1 68 ? 7.996 -7.012 -6.73 1 98.81 68 ALA B CA 1
ATOM 1918 C C . ALA B 1 68 ? 7.961 -5.543 -7.141 1 98.81 68 ALA B C 1
ATOM 1920 O O . ALA B 1 68 ? 8.664 -5.137 -8.07 1 98.81 68 ALA B O 1
ATOM 1921 N N . GLU B 1 69 ? 7.129 -4.809 -6.52 1 98.5 69 GLU B N 1
ATOM 1922 C CA . GLU B 1 69 ? 6.996 -3.381 -6.797 1 98.5 69 GLU B CA 1
ATOM 1923 C C . GLU B 1 69 ? 7.867 -2.555 -5.855 1 98.5 69 GLU B C 1
ATOM 1925 O O . GLU B 1 69 ? 7.602 -2.482 -4.656 1 98.5 69 GLU B O 1
ATOM 1930 N N . ARG B 1 70 ? 8.883 -1.904 -6.453 1 98.25 70 ARG B N 1
ATOM 1931 C CA . ARG B 1 70 ? 9.852 -1.12 -5.688 1 98.25 70 ARG B CA 1
ATOM 1932 C C . ARG B 1 70 ? 9.258 0.219 -5.266 1 98.25 70 ARG B C 1
ATOM 1934 O O . ARG B 1 70 ? 8.523 0.85 -6.031 1 98.25 70 ARG B O 1
ATOM 1941 N N . GLY B 1 71 ? 9.594 0.627 -4.016 1 97.94 71 GLY B N 1
ATOM 1942 C CA . GLY B 1 71 ? 9.219 1.97 -3.605 1 97.94 71 GLY B CA 1
ATOM 1943 C C . GLY B 1 71 ? 9.82 3.053 -4.484 1 97.94 71 GLY B C 1
ATOM 1944 O O . GLY B 1 71 ? 10.953 2.928 -4.949 1 97.94 71 GLY B O 1
ATOM 1945 N N . THR B 1 72 ? 9.016 4.145 -4.668 1 96.44 72 THR B N 1
ATOM 1946 C CA . THR B 1 72 ? 9.477 5.18 -5.586 1 96.44 72 THR B CA 1
ATOM 1947 C C . THR B 1 72 ? 10.078 6.355 -4.82 1 96.44 72 THR B C 1
ATOM 1949 O O . THR B 1 72 ? 11.031 6.988 -5.293 1 96.44 72 THR B O 1
ATOM 1952 N N . ALA B 1 73 ? 9.492 6.711 -3.637 1 97.88 73 ALA B N 1
ATOM 1953 C CA . ALA B 1 73 ? 10.078 7.777 -2.828 1 97.88 73 ALA B CA 1
ATOM 1954 C C . ALA B 1 73 ? 11.484 7.395 -2.355 1 97.88 73 ALA B C 1
ATOM 1956 O O . ALA B 1 73 ? 11.758 6.223 -2.1 1 97.88 73 ALA B O 1
ATOM 1957 N N . ARG B 1 74 ? 12.391 8.305 -2.215 1 98.06 74 ARG B N 1
ATOM 1958 C CA . ARG B 1 74 ? 13.789 8.062 -1.873 1 98.06 74 ARG B CA 1
ATOM 1959 C C . ARG B 1 74 ? 13.906 7.297 -0.557 1 98.06 74 ARG B C 1
ATOM 1961 O O . ARG B 1 74 ? 14.773 6.438 -0.407 1 98.06 74 ARG B O 1
ATOM 1968 N N . ARG B 1 75 ? 13.008 7.539 0.352 1 98.5 75 ARG B N 1
ATOM 1969 C CA . ARG B 1 75 ? 13.102 6.961 1.689 1 98.5 75 ARG B CA 1
ATOM 1970 C C . ARG B 1 75 ? 12.719 5.484 1.679 1 98.5 75 ARG B C 1
ATOM 1972 O O . ARG B 1 75 ? 12.953 4.77 2.652 1 98.5 75 ARG B O 1
ATOM 1979 N N . ILE B 1 76 ? 12.125 5.02 0.532 1 98.62 76 ILE B N 1
ATOM 1980 C CA . ILE B 1 76 ? 11.633 3.643 0.56 1 98.62 76 ILE B CA 1
ATOM 1981 C C . ILE B 1 76 ? 12.109 2.9 -0.686 1 98.62 76 ILE B C 1
ATOM 1983 O O . ILE B 1 76 ? 11.555 1.859 -1.046 1 98.62 76 ILE B O 1
ATOM 1987 N N . GLN B 1 77 ? 13.086 3.375 -1.408 1 97.94 77 GLN B N 1
ATOM 1988 C CA . GLN B 1 77 ? 13.586 2.762 -2.637 1 97.94 77 GLN B CA 1
ATOM 1989 C C . GLN B 1 77 ? 14.289 1.441 -2.346 1 97.94 77 GLN B C 1
ATOM 1991 O O . GLN B 1 77 ? 14.555 0.659 -3.262 1 97.94 77 GLN B O 1
ATOM 1996 N N . HIS B 1 78 ? 14.664 1.215 -1.111 1 98.62 78 HIS B N 1
ATOM 1997 C CA . HIS B 1 78 ? 15.352 -0.014 -0.735 1 98.62 78 HIS B CA 1
ATOM 1998 C C . HIS B 1 78 ? 14.367 -1.146 -0.483 1 98.62 78 HIS B C 1
ATOM 2000 O O . HIS B 1 78 ? 14.766 -2.27 -0.169 1 98.62 78 HIS B O 1
ATOM 2006 N N . SER B 1 79 ? 13.062 -0.934 -0.592 1 98.81 79 SER B N 1
ATOM 2007 C CA . SER B 1 79 ? 12.039 -1.919 -0.273 1 98.81 79 SER B CA 1
ATOM 2008 C C . SER B 1 79 ? 11.172 -2.225 -1.488 1 98.81 79 SER B C 1
ATOM 2010 O O . SER B 1 79 ? 11.086 -1.421 -2.42 1 98.81 79 SER B O 1
ATOM 2012 N N . ALA B 1 80 ? 10.57 -3.408 -1.499 1 98.88 80 ALA B N 1
ATOM 2013 C CA . ALA B 1 80 ? 9.641 -3.801 -2.559 1 98.88 80 ALA B CA 1
ATOM 2014 C C . ALA B 1 80 ? 8.523 -4.688 -2.012 1 98.88 80 ALA B C 1
ATOM 2016 O O . ALA B 1 80 ? 8.758 -5.512 -1.125 1 98.88 80 ALA B O 1
ATOM 2017 N N . TYR B 1 81 ? 7.355 -4.492 -2.498 1 98.88 81 TYR B N 1
ATOM 2018 C CA . TYR B 1 81 ? 6.191 -5.301 -2.156 1 98.88 81 TYR B CA 1
ATOM 2019 C C . TYR B 1 81 ? 5.977 -6.41 -3.178 1 98.88 81 TYR B C 1
ATOM 2021 O O . TYR B 1 81 ? 5.926 -6.152 -4.383 1 98.88 81 TYR B O 1
ATOM 2029 N N . ILE B 1 82 ? 5.828 -7.641 -2.703 1 98.75 82 ILE B N 1
ATOM 2030 C CA . ILE B 1 82 ? 5.828 -8.742 -3.66 1 98.75 82 ILE B CA 1
ATOM 2031 C C . ILE B 1 82 ? 4.434 -9.367 -3.725 1 98.75 82 ILE B C 1
ATOM 2033 O O . ILE B 1 82 ? 3.689 -9.344 -2.742 1 98.75 82 ILE B O 1
ATOM 2037 N N . VAL B 1 83 ? 4.055 -9.875 -4.832 1 98.56 83 VAL B N 1
ATOM 2038 C CA . VAL B 1 83 ? 2.863 -10.672 -5.105 1 98.56 83 VAL B CA 1
ATOM 2039 C C . VAL B 1 83 ? 3.246 -11.922 -5.895 1 98.56 83 VAL B C 1
ATOM 2041 O O . VAL B 1 83 ? 4.035 -11.852 -6.84 1 98.56 83 VAL B O 1
ATOM 2044 N N . VAL B 1 84 ? 2.758 -13.008 -5.477 1 98.31 84 VAL B N 1
ATOM 2045 C CA . VAL B 1 84 ? 3.01 -14.273 -6.168 1 98.31 84 VAL B CA 1
ATOM 2046 C C . VAL B 1 84 ? 1.685 -14.961 -6.477 1 98.31 84 VAL B C 1
ATOM 2048 O O . VAL B 1 84 ? 0.775 -14.977 -5.645 1 98.31 84 VAL B O 1
ATOM 2051 N N . GLY B 1 85 ? 1.564 -15.453 -7.652 1 98.44 85 GLY B N 1
ATOM 2052 C CA . GLY B 1 85 ? 0.451 -16.281 -8.07 1 98.44 85 GLY B CA 1
ATOM 2053 C C . GLY B 1 85 ? 0.877 -17.453 -8.945 1 98.44 85 GLY B C 1
ATOM 2054 O O . GLY B 1 85 ? 1.638 -17.281 -9.898 1 98.44 85 GLY B O 1
ATOM 2055 N N . ILE B 1 86 ? 0.469 -18.609 -8.586 1 98.44 86 ILE B N 1
ATOM 2056 C CA . ILE B 1 86 ? 0.721 -19.828 -9.352 1 98.44 86 ILE B CA 1
ATOM 2057 C C . ILE B 1 86 ? -0.582 -20.594 -9.539 1 98.44 86 ILE B C 1
ATOM 2059 O O . ILE B 1 86 ? -1.311 -20.844 -8.578 1 98.44 86 ILE B O 1
ATOM 2063 N N . GLN B 1 87 ? -0.91 -20.953 -10.734 1 98.38 87 GLN B N 1
ATOM 2064 C CA . GLN B 1 87 ? -2.111 -21.734 -11 1 98.38 87 GLN B CA 1
ATOM 2065 C C . GLN B 1 87 ? -2.082 -23.062 -10.242 1 98.38 87 GLN B C 1
ATOM 2067 O O . GLN B 1 87 ? -1.035 -23.703 -10.156 1 98.38 87 GLN B O 1
ATOM 2072 N N . LYS B 1 88 ? -3.225 -23.453 -9.844 1 97.25 88 LYS B N 1
ATOM 2073 C CA . LYS B 1 88 ? -3.363 -24.609 -8.969 1 97.25 88 LYS B CA 1
ATOM 2074 C C . LYS B 1 88 ? -2.744 -25.859 -9.602 1 97.25 88 LYS B C 1
ATOM 2076 O O . LYS B 1 88 ? -2.039 -26.609 -8.938 1 97.25 88 LYS B O 1
ATOM 2081 N N . ALA B 1 89 ? -2.955 -26.031 -10.859 1 96.94 89 ALA B N 1
ATOM 2082 C CA . ALA B 1 89 ? -2.5 -27.219 -11.578 1 96.94 89 ALA B CA 1
ATOM 2083 C C . ALA B 1 89 ? -0.977 -27.297 -11.602 1 96.94 89 ALA B C 1
ATOM 2085 O O . ALA B 1 89 ? -0.406 -28.344 -11.906 1 96.94 89 ALA B O 1
ATOM 2086 N N . TYR B 1 90 ? -0.304 -26.266 -11.227 1 96.94 90 TYR B N 1
ATOM 2087 C CA . TYR B 1 90 ? 1.146 -26.219 -11.375 1 96.94 90 TYR B CA 1
ATOM 2088 C C . TYR B 1 90 ? 1.825 -26.031 -10.023 1 96.94 90 TYR B C 1
ATOM 2090 O O . TYR B 1 90 ? 3.027 -25.766 -9.953 1 96.94 90 TYR B O 1
ATOM 2098 N N . CYS B 1 91 ? 1.062 -26.109 -8.992 1 93.88 91 CYS B N 1
ATOM 2099 C CA . CYS B 1 91 ? 1.617 -26.031 -7.645 1 93.88 91 CYS B CA 1
ATOM 2100 C C . CYS B 1 91 ? 2.432 -27.281 -7.316 1 93.88 91 CYS B C 1
ATOM 2102 O O . CYS B 1 91 ? 2.25 -28.328 -7.938 1 93.88 91 CYS B O 1
ATOM 2104 N N . HIS B 1 92 ? 3.377 -27.125 -6.406 1 92.56 92 HIS B N 1
ATOM 2105 C CA . HIS B 1 92 ? 4.227 -28.203 -5.918 1 92.56 92 HIS B CA 1
ATOM 2106 C C . HIS B 1 92 ? 5.105 -28.75 -7.035 1 92.56 92 HIS B C 1
ATOM 2108 O O . HIS B 1 92 ? 5.316 -29.969 -7.113 1 92.56 92 HIS B O 1
ATOM 2114 N N . ARG B 1 93 ? 5.508 -27.906 -7.938 1 94.19 93 ARG B N 1
ATOM 2115 C CA . ARG B 1 93 ? 6.387 -28.297 -9.039 1 94.19 93 ARG B CA 1
ATOM 2116 C C . ARG B 1 93 ? 7.688 -27.5 -9.008 1 94.19 93 ARG B C 1
ATOM 2118 O O . ARG B 1 93 ? 8.414 -27.438 -10 1 94.19 93 ARG B O 1
ATOM 2125 N N . GLY B 1 94 ? 7.859 -26.797 -7.938 1 94.94 94 GLY B N 1
ATOM 2126 C CA . GLY B 1 94 ? 9.117 -26.094 -7.77 1 94.94 94 GLY B CA 1
ATOM 2127 C C . GLY B 1 94 ? 9.086 -24.672 -8.305 1 94.94 94 GLY B C 1
ATOM 2128 O O . GLY B 1 94 ? 10.086 -23.953 -8.242 1 94.94 94 GLY B O 1
ATOM 2129 N N . ILE B 1 95 ? 8.016 -24.203 -8.828 1 97.5 95 ILE B N 1
ATOM 2130 C CA . ILE B 1 95 ? 7.879 -22.875 -9.414 1 97.5 95 ILE B CA 1
ATOM 2131 C C . ILE B 1 95 ? 8.141 -21.812 -8.352 1 97.5 95 ILE B C 1
ATOM 2133 O O . ILE B 1 95 ? 8.898 -20.859 -8.586 1 97.5 95 ILE B O 1
ATOM 2137 N N . GLY B 1 96 ? 7.543 -21.984 -7.191 1 97.38 96 GLY B N 1
ATOM 2138 C CA . GLY B 1 96 ? 7.766 -21.047 -6.105 1 97.38 96 GLY B CA 1
ATOM 2139 C C . GLY B 1 96 ? 9.234 -20.875 -5.758 1 97.38 96 GLY B C 1
ATOM 2140 O O . GLY B 1 96 ? 9.734 -19.75 -5.68 1 97.38 96 GLY B O 1
ATOM 2141 N N . SER B 1 97 ? 9.883 -21.938 -5.633 1 96.31 97 SER B N 1
ATOM 2142 C CA . SER B 1 97 ? 11.297 -21.906 -5.273 1 96.31 97 SER B CA 1
ATOM 2143 C C . SER B 1 97 ? 12.125 -21.188 -6.332 1 96.31 97 SER B C 1
ATOM 2145 O O . SER B 1 97 ? 13.016 -20.406 -6.004 1 96.31 97 SER B O 1
ATOM 2147 N N . GLN B 1 98 ? 11.875 -21.484 -7.523 1 97.94 98 GLN B N 1
ATOM 2148 C CA . GLN B 1 98 ? 12.594 -20.828 -8.609 1 97.94 98 GLN B CA 1
ATOM 2149 C C . GLN B 1 98 ? 12.32 -19.328 -8.625 1 97.94 98 GLN B C 1
ATOM 2151 O O . GLN B 1 98 ? 13.234 -18.531 -8.82 1 97.94 98 GLN B O 1
ATOM 2156 N N . PHE B 1 99 ? 11.047 -18.938 -8.477 1 98.69 99 PHE B N 1
ATOM 2157 C CA . PHE B 1 99 ? 10.672 -17.531 -8.414 1 98.69 99 PHE B CA 1
ATOM 2158 C C . PHE B 1 99 ? 11.469 -16.812 -7.34 1 98.69 99 PHE B C 1
ATOM 2160 O O . PHE B 1 99 ? 12.031 -15.734 -7.59 1 98.69 99 PHE B O 1
ATOM 2167 N N . PHE B 1 100 ? 11.586 -17.344 -6.164 1 98.62 100 PHE B N 1
ATOM 2168 C CA . PHE B 1 100 ? 12.211 -16.656 -5.047 1 98.62 100 PHE B CA 1
ATOM 2169 C C . PHE B 1 100 ? 13.727 -16.625 -5.207 1 98.62 100 PHE B C 1
ATOM 2171 O O . PHE B 1 100 ? 14.383 -15.672 -4.777 1 98.62 100 PHE B O 1
ATOM 2178 N N . ALA B 1 101 ? 14.289 -17.656 -5.836 1 98.44 101 ALA B N 1
ATOM 2179 C CA . ALA B 1 101 ? 15.711 -17.578 -6.188 1 98.44 101 ALA B CA 1
ATOM 2180 C C . ALA B 1 101 ? 15.984 -16.391 -7.102 1 98.44 101 ALA B C 1
ATOM 2182 O O . ALA B 1 101 ? 16.938 -15.641 -6.879 1 98.44 101 ALA B O 1
ATOM 2183 N N . MET B 1 102 ? 15.164 -16.219 -8.094 1 98.69 102 MET B N 1
ATOM 2184 C CA . MET B 1 102 ? 15.305 -15.102 -9.023 1 98.69 102 MET B CA 1
ATOM 2185 C C . MET B 1 102 ? 15.078 -13.773 -8.305 1 98.69 102 MET B C 1
ATOM 2187 O O . MET B 1 102 ? 15.766 -12.789 -8.578 1 98.69 102 MET B O 1
ATOM 2191 N N . LEU B 1 103 ? 14.102 -13.773 -7.418 1 98.81 103 LEU B N 1
ATOM 2192 C CA . LEU B 1 103 ? 13.805 -12.578 -6.633 1 98.81 103 LEU B CA 1
ATOM 2193 C C . LEU B 1 103 ? 15 -12.18 -5.781 1 98.81 103 LEU B C 1
ATOM 2195 O O . LEU B 1 103 ? 15.352 -11 -5.711 1 98.81 103 LEU B O 1
ATOM 2199 N N . ASP B 1 104 ? 15.617 -13.133 -5.148 1 98.69 104 ASP B N 1
ATOM 2200 C CA . ASP B 1 104 ? 16.781 -12.875 -4.309 1 98.69 104 ASP B CA 1
ATOM 2201 C C . ASP B 1 104 ? 17.938 -12.289 -5.129 1 98.69 104 ASP B C 1
ATOM 2203 O O . ASP B 1 104 ? 18.609 -11.359 -4.68 1 98.69 104 ASP B O 1
ATOM 2207 N N . ASP B 1 105 ? 18.172 -12.852 -6.242 1 98.56 105 ASP B N 1
ATOM 2208 C CA . ASP B 1 105 ? 19.203 -12.328 -7.129 1 98.56 105 ASP B CA 1
ATOM 2209 C C . ASP B 1 105 ? 18.906 -10.883 -7.523 1 98.56 105 ASP B C 1
ATOM 2211 O O . ASP B 1 105 ? 19.797 -10.031 -7.504 1 98.56 105 ASP B O 1
ATOM 2215 N N . TRP B 1 106 ? 17.672 -10.617 -7.906 1 98.5 106 TRP B N 1
ATOM 2216 C CA . TRP B 1 106 ? 17.234 -9.273 -8.266 1 98.5 106 TRP B CA 1
ATOM 2217 C C . TRP B 1 106 ? 17.422 -8.312 -7.094 1 98.5 106 TRP B C 1
ATOM 2219 O O . TRP B 1 106 ? 17.922 -7.195 -7.27 1 98.5 106 TRP B O 1
ATOM 2229 N N . ALA B 1 107 ? 16.984 -8.727 -5.891 1 98.75 107 ALA B N 1
ATOM 2230 C CA . ALA B 1 107 ? 17.109 -7.895 -4.699 1 98.75 107 ALA B CA 1
ATOM 2231 C C . ALA B 1 107 ? 18.562 -7.512 -4.453 1 98.75 107 ALA B C 1
ATOM 2233 O O . ALA B 1 107 ? 18.875 -6.344 -4.195 1 98.75 107 ALA B O 1
ATOM 2234 N N . ARG B 1 108 ? 19.406 -8.43 -4.562 1 98 108 ARG B N 1
ATOM 2235 C CA . ARG B 1 108 ? 20.844 -8.203 -4.355 1 98 108 ARG B CA 1
ATOM 2236 C C . ARG B 1 108 ? 21.391 -7.219 -5.383 1 98 108 ARG B C 1
ATOM 2238 O O . ARG B 1 108 ? 22.078 -6.258 -5.023 1 98 108 ARG B O 1
ATOM 2245 N N . THR B 1 109 ? 21.094 -7.41 -6.594 1 97.75 109 THR B N 1
ATOM 2246 C CA . THR B 1 109 ? 21.641 -6.617 -7.691 1 97.75 109 THR B CA 1
ATOM 2247 C C . THR B 1 109 ? 21.078 -5.195 -7.652 1 97.75 109 THR B C 1
ATOM 2249 O O . THR B 1 109 ? 21.766 -4.25 -8.055 1 97.75 109 THR B O 1
ATOM 2252 N N . ASN B 1 110 ? 19.891 -5.031 -7.113 1 97.88 110 ASN B N 1
ATOM 2253 C CA . ASN B 1 110 ? 19.219 -3.729 -7.148 1 97.88 110 ASN B CA 1
ATOM 2254 C C . ASN B 1 110 ? 19.219 -3.066 -5.773 1 97.88 110 ASN B C 1
ATOM 2256 O O . ASN B 1 110 ? 18.469 -2.117 -5.543 1 97.88 110 ASN B O 1
ATOM 2260 N N . HIS B 1 111 ? 19.922 -3.609 -4.828 1 97.62 111 HIS B N 1
ATOM 2261 C CA . HIS B 1 111 ? 20.125 -3.031 -3.506 1 97.62 111 HIS B CA 1
ATOM 2262 C C . HIS B 1 111 ? 18.828 -2.959 -2.721 1 97.62 111 HIS B C 1
ATOM 2264 O O . HIS B 1 111 ? 18.562 -1.962 -2.047 1 97.62 111 HIS B O 1
ATOM 2270 N N . ILE B 1 112 ? 18 -3.887 -2.99 1 98.75 112 ILE B N 1
ATOM 2271 C CA . ILE B 1 112 ? 16.812 -4.086 -2.16 1 98.75 112 ILE B CA 1
ATOM 2272 C C . ILE B 1 112 ? 17.219 -4.754 -0.847 1 98.75 112 ILE B C 1
ATOM 2274 O O . ILE B 1 112 ? 17.844 -5.82 -0.85 1 98.75 112 ILE B O 1
ATOM 2278 N N . THR B 1 113 ? 16.828 -4.148 0.243 1 98.75 113 THR B N 1
ATOM 2279 C CA . THR B 1 113 ? 17.219 -4.711 1.53 1 98.75 113 THR B CA 1
ATOM 2280 C C . THR B 1 113 ? 16 -5.152 2.326 1 98.75 113 THR B C 1
ATOM 2282 O O . THR B 1 113 ? 16.125 -5.715 3.414 1 98.75 113 THR B O 1
ATOM 2285 N N . ARG B 1 114 ? 14.82 -4.883 1.817 1 98.88 114 ARG B N 1
ATOM 2286 C CA . ARG B 1 114 ? 13.57 -5.289 2.459 1 98.88 114 ARG B CA 1
ATOM 2287 C C . ARG B 1 114 ? 12.539 -5.711 1.423 1 98.88 114 ARG B C 1
ATOM 2289 O O . ARG B 1 114 ? 12.203 -4.941 0.521 1 98.88 114 ARG B O 1
ATOM 2296 N N . LEU B 1 115 ? 12.102 -6.914 1.48 1 98.94 115 LEU B N 1
ATOM 2297 C CA . LEU B 1 115 ? 10.922 -7.402 0.771 1 98.94 115 LEU B CA 1
ATOM 2298 C C . LEU B 1 115 ? 9.742 -7.555 1.721 1 98.94 115 LEU B C 1
ATOM 2300 O O . LEU B 1 115 ? 9.906 -7.98 2.865 1 98.94 115 LEU B O 1
ATOM 2304 N N . GLU B 1 116 ? 8.562 -7.195 1.246 1 98.94 116 GLU B N 1
ATOM 2305 C CA . GLU B 1 116 ? 7.41 -7.293 2.137 1 98.94 116 GLU B CA 1
ATOM 2306 C C . GLU B 1 116 ? 6.168 -7.762 1.385 1 98.94 116 GLU B C 1
ATOM 2308 O O . GLU B 1 116 ? 6.117 -7.699 0.155 1 98.94 116 GLU B O 1
ATOM 2313 N N . LEU B 1 117 ? 5.254 -8.273 2.129 1 98.88 117 LEU B N 1
ATOM 2314 C CA . LEU B 1 117 ? 3.998 -8.758 1.571 1 98.88 117 LEU B CA 1
ATOM 2315 C C . LEU B 1 117 ? 2.93 -8.867 2.654 1 98.88 117 LEU B C 1
ATOM 2317 O O . LEU B 1 117 ? 3.23 -8.742 3.844 1 98.88 117 LEU B O 1
ATOM 2321 N N . THR B 1 118 ? 1.711 -8.984 2.244 1 98.81 118 THR B N 1
ATOM 2322 C CA . THR B 1 118 ? 0.602 -9.43 3.078 1 98.81 118 THR B CA 1
ATOM 2323 C C . THR B 1 118 ? 0.038 -10.758 2.566 1 98.81 118 THR B C 1
ATOM 2325 O O . THR B 1 118 ? 0.111 -11.047 1.371 1 98.81 118 THR B O 1
ATOM 2328 N N . VAL B 1 119 ? -0.416 -11.555 3.48 1 98.81 119 VAL B N 1
ATOM 2329 C CA . VAL B 1 119 ? -0.975 -12.859 3.146 1 98.81 119 VAL B CA 1
ATOM 2330 C C . VAL B 1 119 ? -2.074 -13.227 4.141 1 98.81 119 VAL B C 1
ATOM 2332 O O . VAL B 1 119 ? -1.935 -12.984 5.344 1 98.81 119 VAL B O 1
ATOM 2335 N N . ARG B 1 120 ? -3.172 -13.727 3.605 1 98.44 120 ARG B N 1
ATOM 2336 C CA . ARG B 1 120 ? -4.223 -14.164 4.516 1 98.44 120 ARG B CA 1
ATOM 2337 C C . ARG B 1 120 ? -3.674 -15.141 5.559 1 98.44 120 ARG B C 1
ATOM 2339 O O . ARG B 1 120 ? -2.875 -16.016 5.23 1 98.44 120 ARG B O 1
ATOM 2346 N N . CYS B 1 121 ? -4.176 -15.031 6.754 1 98.56 121 CYS B N 1
ATOM 2347 C CA . CYS B 1 121 ? -3.639 -15.805 7.867 1 98.56 121 CYS B CA 1
ATOM 2348 C C . CYS B 1 121 ? -3.936 -17.297 7.695 1 98.56 121 CYS B C 1
ATOM 2350 O O . CYS B 1 121 ? -3.256 -18.141 8.281 1 98.56 121 CYS B O 1
ATOM 2352 N N . ASP B 1 122 ? -4.973 -17.609 6.883 1 97.88 122 ASP B N 1
ATOM 2353 C CA . ASP B 1 122 ? -5.344 -19 6.711 1 97.88 122 ASP B CA 1
ATOM 2354 C C . ASP B 1 122 ? -4.758 -19.578 5.422 1 97.88 122 ASP B C 1
ATOM 2356 O O . ASP B 1 122 ? -5.074 -20.703 5.035 1 97.88 122 ASP B O 1
ATOM 2360 N N . ASN B 1 123 ? -3.961 -18.812 4.727 1 97.44 123 ASN B N 1
ATOM 2361 C CA . ASN B 1 123 ? -3.301 -19.297 3.52 1 97.44 123 ASN B CA 1
ATOM 2362 C C . ASN B 1 123 ? -2.02 -20.047 3.848 1 97.44 123 ASN B C 1
ATOM 2364 O O . ASN B 1 123 ? -0.922 -19.609 3.514 1 97.44 123 ASN B O 1
ATOM 2368 N N . GLU B 1 124 ? -2.164 -21.203 4.406 1 97.19 124 GLU B N 1
ATOM 2369 C CA . GLU B 1 124 ? -1.062 -21.984 4.953 1 97.19 124 GLU B CA 1
ATOM 2370 C C . GLU B 1 124 ? -0.02 -22.297 3.883 1 97.19 124 GLU B C 1
ATOM 2372 O O . GLU B 1 124 ? 1.182 -22.156 4.117 1 97.19 124 GLU B O 1
ATOM 2377 N N . PRO B 1 125 ? -0.433 -22.75 2.701 1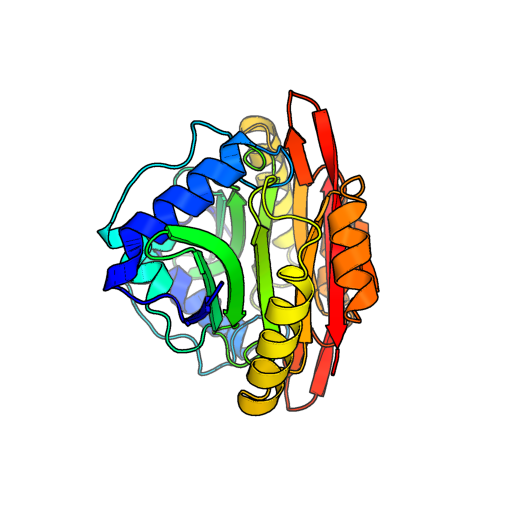 95.31 125 PRO B N 1
ATOM 2378 C CA . PRO B 1 125 ? 0.569 -23.047 1.676 1 95.31 125 PRO B CA 1
ATOM 2379 C C . PRO B 1 125 ? 1.447 -21.844 1.339 1 95.31 125 PRO B C 1
ATOM 2381 O O . PRO B 1 125 ? 2.668 -21.984 1.223 1 95.31 125 PRO B O 1
ATOM 2384 N N . ALA B 1 126 ? 0.885 -20.672 1.164 1 97.31 126 ALA B N 1
ATOM 2385 C CA . ALA B 1 126 ? 1.657 -19.469 0.866 1 97.31 126 ALA B CA 1
ATOM 2386 C C . ALA B 1 126 ? 2.566 -19.109 2.033 1 97.31 126 ALA B C 1
ATOM 2388 O O . ALA B 1 126 ? 3.734 -18.766 1.835 1 97.31 126 ALA B O 1
ATOM 2389 N N . ILE B 1 127 ? 2.02 -19.172 3.24 1 98.31 127 ILE B N 1
ATOM 2390 C CA . ILE B 1 127 ? 2.791 -18.859 4.438 1 98.31 127 ILE B CA 1
ATOM 2391 C C . ILE B 1 127 ? 4.023 -19.75 4.508 1 98.31 127 ILE B C 1
ATOM 2393 O O . ILE B 1 127 ? 5.129 -19.281 4.793 1 98.31 127 ILE B O 1
ATOM 2397 N N . HIS B 1 128 ? 3.814 -21.016 4.262 1 97.38 128 HIS B N 1
ATOM 2398 C CA . HIS B 1 128 ? 4.922 -21.969 4.25 1 97.38 128 HIS B CA 1
ATOM 2399 C C . HIS B 1 128 ? 5.977 -21.578 3.221 1 97.38 128 HIS B C 1
ATOM 2401 O O . HIS B 1 128 ? 7.172 -21.578 3.518 1 97.38 128 HIS B O 1
ATOM 2407 N N . LEU B 1 129 ? 5.539 -21.25 2.053 1 97.25 129 LEU B N 1
ATOM 2408 C CA . LEU B 1 129 ? 6.434 -20.812 0.987 1 97.25 129 LEU B CA 1
ATOM 2409 C C . LEU B 1 129 ? 7.242 -19.594 1.424 1 97.25 129 LEU B C 1
ATOM 2411 O O . LEU B 1 129 ? 8.461 -19.547 1.235 1 97.25 129 LEU B O 1
ATOM 2415 N N . TYR B 1 130 ? 6.598 -18.578 1.951 1 98.56 130 TYR B N 1
ATOM 2416 C CA . TYR B 1 130 ? 7.258 -17.344 2.361 1 98.56 130 TYR B CA 1
ATOM 2417 C C . TYR B 1 130 ? 8.242 -17.609 3.494 1 98.56 130 TYR B C 1
ATOM 2419 O O . TYR B 1 130 ? 9.375 -17.109 3.467 1 98.56 130 TYR B O 1
ATOM 2427 N N . ARG B 1 131 ? 7.816 -18.375 4.48 1 98.56 131 ARG B N 1
ATOM 2428 C CA . ARG B 1 131 ? 8.711 -18.703 5.586 1 98.56 131 ARG B CA 1
ATOM 2429 C C . ARG B 1 131 ? 9.945 -19.453 5.09 1 98.56 131 ARG B C 1
ATOM 2431 O O . ARG B 1 131 ? 11.062 -19.172 5.523 1 98.56 131 ARG B O 1
ATOM 2438 N N . LYS B 1 132 ? 9.766 -20.375 4.238 1 97.62 132 LYS B N 1
ATOM 2439 C CA . LYS B 1 132 ? 10.867 -21.156 3.664 1 97.62 132 LYS B CA 1
ATOM 2440 C C . LYS B 1 132 ? 11.859 -20.234 2.945 1 97.62 132 LYS B C 1
ATOM 2442 O O . LYS B 1 132 ? 13.039 -20.562 2.832 1 97.62 132 LYS B O 1
ATOM 2447 N N . ASN B 1 133 ? 11.383 -19.141 2.514 1 98.12 133 ASN B N 1
ATOM 2448 C CA . ASN B 1 133 ? 12.234 -18.219 1.76 1 98.12 133 ASN B CA 1
ATOM 2449 C C . ASN B 1 133 ? 12.656 -17.031 2.607 1 98.12 133 ASN B C 1
ATOM 2451 O O . ASN B 1 133 ? 13.039 -15.984 2.072 1 98.12 133 ASN B O 1
ATOM 2455 N N . GLY B 1 134 ? 12.508 -17.109 3.91 1 98.44 134 GLY B N 1
ATOM 2456 C CA . GLY B 1 134 ? 13.172 -16.172 4.809 1 98.44 134 GLY B CA 1
ATOM 2457 C C . GLY B 1 134 ? 12.258 -15.07 5.309 1 98.44 134 GLY B C 1
ATOM 2458 O O . GLY B 1 134 ? 12.695 -14.164 6.016 1 98.44 134 GLY B O 1
ATOM 2459 N N . PHE B 1 135 ? 11.008 -15.133 4.977 1 98.88 135 PHE B N 1
ATOM 2460 C CA . PHE B 1 135 ? 10.078 -14.125 5.477 1 98.88 135 PHE B CA 1
ATOM 2461 C C . PHE B 1 135 ? 9.633 -14.453 6.898 1 98.88 135 PHE B C 1
ATOM 2463 O O . PHE B 1 135 ? 9.469 -15.625 7.246 1 98.88 135 PHE B O 1
ATOM 2470 N N . VAL B 1 136 ? 9.43 -13.406 7.637 1 98.81 136 VAL B N 1
ATOM 2471 C CA . VAL B 1 136 ? 8.938 -13.555 9 1 98.81 136 VAL B CA 1
ATOM 2472 C C . VAL B 1 136 ? 7.711 -12.664 9.211 1 98.81 136 VAL B C 1
ATOM 2474 O O . VAL B 1 136 ? 7.551 -11.648 8.531 1 98.81 136 VAL B O 1
ATOM 2477 N N . VAL B 1 137 ? 6.824 -13.031 10.141 1 98.88 137 VAL B N 1
ATOM 2478 C CA . VAL B 1 137 ? 5.629 -12.25 10.453 1 98.88 137 VAL B CA 1
ATOM 2479 C C . VAL B 1 137 ? 6.016 -11.008 11.258 1 98.88 137 VAL B C 1
ATOM 2481 O O . VAL B 1 137 ? 6.727 -11.109 12.258 1 98.88 137 VAL B O 1
ATOM 2484 N N . GLU B 1 138 ? 5.574 -9.93 10.781 1 98.94 138 GLU B N 1
ATOM 2485 C CA . GLU B 1 138 ? 5.824 -8.68 11.477 1 98.94 138 GLU B CA 1
ATOM 2486 C C . GLU B 1 138 ? 4.578 -8.203 12.227 1 98.94 138 GLU B C 1
ATOM 2488 O O . GLU B 1 138 ? 4.66 -7.324 13.086 1 98.94 138 GLU B O 1
ATOM 2493 N N . GLY B 1 139 ? 3.453 -8.75 11.945 1 98.81 139 GLY B N 1
ATOM 2494 C CA . GLY B 1 139 ? 2.209 -8.391 12.609 1 98.81 139 GLY B CA 1
ATOM 2495 C C . GLY B 1 139 ? 0.986 -9.016 11.961 1 98.81 139 GLY B C 1
ATOM 2496 O O . GLY B 1 139 ? 1.099 -9.711 10.953 1 98.81 139 GLY B O 1
ATOM 2497 N N . VAL B 1 140 ? -0.135 -8.812 12.586 1 98.88 140 VAL B N 1
ATOM 2498 C CA . VAL B 1 140 ? -1.423 -9.289 12.094 1 98.88 140 VAL B CA 1
ATOM 2499 C C . VAL B 1 140 ? -2.361 -8.102 11.875 1 98.88 140 VAL B C 1
ATOM 2501 O O . VAL B 1 140 ? -2.609 -7.324 12.797 1 98.88 140 VAL B O 1
ATOM 2504 N N . LYS B 1 141 ? -2.773 -7.91 10.672 1 98.88 141 LYS B N 1
ATOM 2505 C CA . LYS B 1 141 ? -3.812 -6.941 10.336 1 98.88 141 LYS B CA 1
ATOM 2506 C C . LYS B 1 141 ? -5.199 -7.57 10.43 1 98.88 141 LYS B C 1
ATOM 2508 O O . LYS B 1 141 ? -5.488 -8.555 9.742 1 98.88 141 LYS B O 1
ATOM 2513 N N . LYS B 1 142 ? -6.039 -6.969 11.18 1 98.81 142 LYS B N 1
ATOM 2514 C CA . LYS B 1 142 ? -7.371 -7.531 11.391 1 98.81 142 LYS B CA 1
ATOM 2515 C C . LYS B 1 142 ? -8.375 -6.973 10.383 1 98.81 142 LYS B C 1
ATOM 2517 O O . LYS B 1 142 ? -8.305 -5.793 10.023 1 98.81 142 LYS B O 1
ATOM 2522 N N . HIS B 1 143 ? -9.258 -7.828 9.883 1 98.69 143 HIS B N 1
ATOM 2523 C CA . HIS B 1 143 ? -10.398 -7.449 9.062 1 98.69 143 HIS B CA 1
ATOM 2524 C C . HIS B 1 143 ? -9.953 -6.719 7.797 1 98.69 143 HIS B C 1
ATOM 2526 O O . HIS B 1 143 ? -10.555 -5.719 7.406 1 98.69 143 HIS B O 1
ATOM 2532 N N . THR B 1 144 ? -8.875 -7.219 7.207 1 98.56 144 THR B N 1
ATOM 2533 C CA . THR B 1 144 ? -8.297 -6.5 6.078 1 98.56 144 THR B CA 1
ATOM 2534 C C . THR B 1 144 ? -9.086 -6.77 4.801 1 98.56 144 THR B C 1
ATOM 2536 O O . THR B 1 144 ? -9.125 -5.93 3.898 1 98.56 144 THR B O 1
ATOM 2539 N N . MET B 1 145 ? -9.672 -7.918 4.734 1 98.25 145 MET B N 1
ATOM 2540 C CA . MET B 1 145 ? -10.461 -8.289 3.564 1 98.25 145 MET B CA 1
ATOM 2541 C C . MET B 1 145 ? -11.82 -8.836 3.979 1 98.25 145 MET B C 1
ATOM 2543 O O . MET B 1 145 ? -11.969 -9.391 5.07 1 98.25 145 MET B O 1
ATOM 2547 N N . ARG B 1 146 ? -12.773 -8.656 3.1 1 97.44 146 ARG B N 1
ATOM 2548 C CA . ARG B 1 146 ? -14.07 -9.305 3.215 1 97.44 146 ARG B CA 1
ATOM 2549 C C . ARG B 1 146 ? -14.281 -10.312 2.088 1 97.44 146 ARG B C 1
ATOM 2551 O O . ARG B 1 146 ? -14.352 -9.938 0.916 1 97.44 146 ARG B O 1
ATOM 2558 N N . VAL B 1 147 ? -14.32 -11.539 2.418 1 95.94 147 VAL B N 1
ATOM 2559 C CA . VAL B 1 147 ? -14.453 -12.641 1.472 1 95.94 147 VAL B CA 1
ATOM 2560 C C . VAL B 1 147 ? -15.68 -13.477 1.824 1 95.94 147 VAL B C 1
ATOM 2562 O O . VAL B 1 147 ? -15.797 -13.984 2.943 1 95.94 147 VAL B O 1
ATOM 2565 N N . ASN B 1 148 ? -16.594 -13.531 0.896 1 93.94 148 ASN B N 1
ATOM 2566 C CA . ASN B 1 148 ? -17.844 -14.25 1.127 1 93.94 148 ASN B CA 1
ATOM 2567 C C . ASN B 1 148 ? -18.562 -13.734 2.367 1 93.94 148 ASN B C 1
ATOM 2569 O O . ASN B 1 148 ? -19.016 -14.516 3.203 1 93.94 148 ASN B O 1
ATOM 2573 N N . GLY B 1 149 ? -18.453 -12.445 2.549 1 94.44 149 GLY B N 1
ATOM 2574 C CA . GLY B 1 149 ? -19.188 -11.789 3.613 1 94.44 149 GLY B CA 1
ATOM 2575 C C . GLY B 1 149 ? -18.484 -11.852 4.957 1 94.44 149 GLY B C 1
ATOM 2576 O O . GLY B 1 149 ? -18.984 -11.305 5.949 1 94.44 149 GLY B O 1
ATOM 2577 N N . GLU B 1 150 ? -17.359 -12.477 4.992 1 97.19 150 GLU B N 1
ATOM 2578 C CA . GLU B 1 150 ? -16.625 -12.633 6.25 1 97.19 150 GLU B CA 1
ATOM 2579 C C . GLU B 1 150 ? -15.312 -11.859 6.219 1 97.19 150 GLU B C 1
ATOM 2581 O O . GLU B 1 150 ? -14.625 -11.836 5.199 1 97.19 150 GLU B O 1
ATOM 2586 N N . TYR B 1 151 ? -15.078 -11.25 7.387 1 98.12 151 TYR B N 1
ATOM 2587 C CA . TYR B 1 151 ? -13.789 -10.594 7.516 1 98.12 151 TYR B CA 1
ATOM 2588 C C . TYR B 1 151 ? -12.672 -11.617 7.719 1 98.12 151 TYR B C 1
ATOM 2590 O O . TYR B 1 151 ? -12.844 -12.594 8.445 1 98.12 151 TYR B O 1
ATOM 2598 N N . VAL B 1 152 ? -11.586 -11.305 7.086 1 98.19 152 VAL B N 1
ATOM 2599 C CA . VAL B 1 152 ? -10.414 -12.156 7.281 1 98.19 152 VAL B CA 1
ATOM 2600 C C . VAL B 1 152 ? -9.203 -11.289 7.613 1 98.19 152 VAL B C 1
ATOM 2602 O O . VAL B 1 152 ? -9.141 -10.117 7.23 1 98.19 152 VAL B O 1
ATOM 2605 N N . ASP B 1 153 ? -8.281 -11.922 8.352 1 98.75 153 ASP B N 1
ATOM 2606 C CA . ASP B 1 153 ? -7.059 -11.25 8.781 1 98.75 153 ASP B CA 1
ATOM 2607 C C . ASP B 1 153 ? -5.891 -11.594 7.859 1 98.75 153 ASP B C 1
ATOM 2609 O O . ASP B 1 153 ? -5.898 -12.633 7.195 1 98.75 153 ASP B O 1
ATOM 2613 N N . GLU B 1 154 ? -4.953 -10.734 7.836 1 98.81 154 GLU B N 1
ATOM 2614 C CA . GLU B 1 154 ? -3.727 -10.977 7.078 1 98.81 154 GLU B CA 1
ATOM 2615 C C . GLU B 1 154 ? -2.492 -10.812 7.961 1 98.81 154 GLU B C 1
ATOM 2617 O O . GLU B 1 154 ? -2.465 -9.961 8.852 1 98.81 154 GLU B O 1
ATOM 2622 N N . TYR B 1 155 ? -1.499 -11.594 7.66 1 98.94 155 TYR B N 1
ATOM 2623 C CA . TYR B 1 155 ? -0.159 -11.32 8.164 1 98.94 155 TYR B CA 1
ATOM 2624 C C . TYR B 1 155 ? 0.536 -10.25 7.324 1 98.94 155 TYR B C 1
ATOM 2626 O O . TYR B 1 155 ? 0.408 -10.242 6.098 1 98.94 155 TYR B O 1
ATOM 2634 N N . THR B 1 156 ? 1.217 -9.391 7.973 1 98.88 156 THR B N 1
ATOM 2635 C CA . THR B 1 156 ? 2.309 -8.664 7.332 1 98.88 156 THR B CA 1
ATOM 2636 C C . THR B 1 156 ? 3.625 -9.422 7.492 1 98.88 156 THR B C 1
ATOM 2638 O O . THR B 1 156 ? 4.016 -9.773 8.609 1 98.88 156 THR B O 1
ATOM 2641 N N . MET B 1 157 ? 4.312 -9.68 6.363 1 98.94 157 MET B N 1
ATOM 2642 C CA . MET B 1 157 ? 5.59 -10.383 6.418 1 98.94 157 MET B CA 1
ATOM 2643 C C . MET B 1 157 ? 6.68 -9.594 5.703 1 98.94 157 MET B C 1
ATOM 2645 O O . MET B 1 157 ? 6.391 -8.812 4.789 1 98.94 157 MET B O 1
ATOM 2649 N N . ALA B 1 158 ? 7.852 -9.859 6.156 1 98.94 158 ALA B N 1
ATOM 2650 C CA . ALA B 1 158 ? 8.984 -9.211 5.5 1 98.94 158 ALA B CA 1
ATOM 2651 C C . ALA B 1 158 ? 10.227 -10.094 5.559 1 98.94 158 ALA B C 1
ATOM 2653 O O . ALA B 1 158 ? 10.32 -10.992 6.398 1 98.94 158 ALA B O 1
ATOM 2654 N N . LYS B 1 159 ? 11.031 -9.961 4.68 1 98.88 159 LYS B N 1
ATOM 2655 C CA . LYS B 1 159 ? 12.391 -10.5 4.613 1 98.88 159 LYS B CA 1
ATOM 2656 C C . LYS B 1 159 ? 13.422 -9.383 4.535 1 98.88 159 LYS B C 1
ATOM 2658 O O . LYS B 1 159 ? 13.352 -8.523 3.654 1 98.88 159 LYS B O 1
ATOM 2663 N N . LEU B 1 160 ? 14.297 -9.359 5.496 1 98.62 160 LEU B N 1
ATOM 2664 C CA . LEU B 1 160 ? 15.375 -8.375 5.535 1 98.62 160 LEU B CA 1
ATOM 2665 C C . LEU B 1 160 ? 16.703 -9.016 5.137 1 98.62 160 LEU B C 1
ATOM 2667 O O . LEU B 1 160 ? 17 -10.148 5.52 1 98.62 160 LEU B O 1
ATOM 2671 N N . TYR B 1 161 ? 17.438 -8.32 4.34 1 96.62 161 TYR B N 1
ATOM 2672 C CA . TYR B 1 161 ? 18.75 -8.789 3.91 1 96.62 161 TYR B CA 1
ATOM 2673 C C . TYR B 1 161 ? 19.859 -8.148 4.746 1 96.62 161 TYR B C 1
ATOM 2675 O O . TYR B 1 161 ? 19.703 -7.027 5.238 1 96.62 161 TYR B O 1
#

Foldseek 3Di:
DDKDFQALVLLVLVLVQVLLQLVVDPFDDDHNPGDDDDSVVSNVVSPPPLKGKMFDDDDSHGQKIKIWAADDPPVGRLETEMDITGHPVCPPVCPLVVRLVVVVVSSVVSNRFKYKYKTWPPPVVVVVSCVVSAKDFPDKAWQPDADPNDGTIITIIMHGD/DDKDFQALVLQVLVLVQVLLQLVVDPFDDDHNPGDDDDSVVSNVVSPPPLKGKMFDDDDSHGQKIKIWAADDDPVGRLETEMDITGHPVCPPVCPLVVRLVVVVVSSVVSNRFKYKYKTWPPPVVVVVSCVVSAKDFPDKAWQPDADPNDGTIITIIMHGD

Organism: Filifactor alocis (strain ATCC 35896 / CCUG 47790 / D40 B5) (NCBI:txid546269)

pLDDT: mean 97.38, std 2.11, range [85.44, 98.94]

InterPro domains:
  IPR000182 GNAT domain [PF00583] (34-135)
  IPR000182 GNAT domain [PS51186] (1-161)
  IPR016181 Acyl-CoA N-acyltransferase [SSF55729] (3-160)

Secondary structure (DSSP, 8-state):
-EEEE--GGGHHHHHHHHHHHHHH-SSSSS-TTT----HHHHHHHHT-TTSEEEEEEETTEEEEEEEEEE--SGGGTTEEEEEEEE-GGGTTSSHHHHHHHHHHHHHHHTT--EEEEEEETT-HHHHHHHHHTT-EEEEEEEEEEEETTEEEEEEEEEEE-/-EEEE--GGGHHHHHHHHHHHHHH-SSSSS-TTT----HHHHHHHHT-TTSEEEEEEETTEEEEEEEEEE--SGGGTTEEEEEEEE-GGGTTSSHHHHHHHHHHHHHHHTT--EEEEEEETT-HHHHHHHHHTT-EEEEEEEEEEEETTEEEEEEEEEEE-